Protein 4AK2 (pdb70)

CATH classification: 2.60.40.2720 (+1 more: 2.60.40.2730)

Foldseek 3Di:
DDLFDWEDWAQFEPLPDPDRVLDAAEYEADAPGDQQVQWTFIDGTPNPVDLQQKQKAKDWDPPPVFKDWGADRRGRTIGIPRDDEQAKTKMKMKIWHDDDPPIDIYIGMHMYHYWHQFPPRWTWAFVVQEAEAAQQAWDKGGQTDTGPPADLLQKDKKFWAFKWKDADPADPQQPTTTQDPPDDHNVLVLQVLLPVPSRRGRQLAECVNQVPNQLSRCWIADSRRRIITGHHPRQADPSGHGATKMWTKMFMDRGNDDRNPPDDRRIHTHHMYGYDNVDDDDPVVD

Secondary structure (P-SEA, 3-state):
cccccccccccccccccccccccccccccccccccccccccccccccccccccbbbbbbbcccccbbbbbbcccccbbbbccccccbbbbbbbbbbccccccbbbbbbbbbbbbcccccccccccccccbbbbcccccccccccccccccccccbbbbbbcbbbbbbccccccccccccccccccaaaaaaaaacccccccccccccccccccccccccbbbcccbbbbbbccccccccccccbbbbbbbbbbcccccccccccccccccbbbbbbcccccccccc

Nearest PDB structures (foldseek):
  4ak2-assembly1_A  TM=1.004E+00  e=3.479E-64  Bacteroides thetaiotaomicron VPI-5482
  4ak1-assembly1_A  TM=9.983E-01  e=3.181E-59  Bacteroides thetaiotaomicron VPI-5482
  5vi4-assembly1_B  TM=3.458E-01  e=2.321E-01  Mus musculus
  4kc3-assembly1_B  TM=3.616E-01  e=4.364E-01  Homo sapiens
  5vi4-assembly2_E  TM=3.089E-01  e=1.158E+00  Mus musculus

Structure (mmCIF, N/CA/C/O backbone):
data_4AK2
#
_entry.id   4AK2
#
_cell.length_a   52.600
_cell.length_b   68.150
_cell.length_c   85.140
_cell.angle_alpha   90.00
_cell.angle_beta   90.00
_cell.angle_gamma   90.00
#
_symmetry.space_group_name_H-M   'P 21 21 21'
#
loop_
_entity.id
_entity.type
_entity.p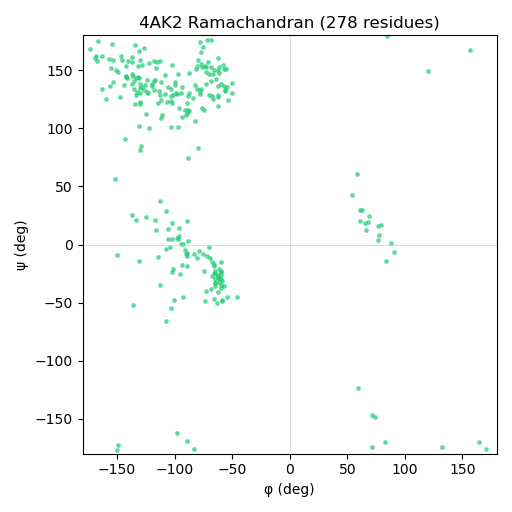dbx_description
1 polymer BT_4661
2 branched '2-O-sulfo-alpha-L-idopyranuronic acid-(1-4)-2-deoxy-6-O-sulfo-2-(sulfoamino)-alpha-D-glucopyranose-(1-4)-2-O-sulfo-alpha-L-idopyranuronic acid-(1-4)-2-deoxy-6-O-sulfo-2-(sulfoamino)-alpha-D-glucopyranose-(1-4)-2-O-sulfo-alpha-L-idopyranuronic acid-(1-4)-2-deoxy-6-O-sulfo-2-(sulfoamino)-alpha-D-glucopyranose'
3 non-polymer 'SODIUM ION'
4 water water
#
loop_
_atom_site.group_PDB
_atom_site.id
_atom_site.type_symbol
_atom_site.label_atom_id
_atom_site.label_alt_id
_atom_site.label_comp_id
_atom_site.label_asym_id
_atom_site.label_entity_id
_atom_site.label_seq_id
_atom_site.pdbx_PDB_ins_code
_atom_site.Cartn_x
_atom_site.Cartn_y
_atom_site.Cartn_z
_atom_site.occupancy
_atom_site.B_iso_or_equiv
_atom_site.auth_seq_id
_atom_site.auth_comp_id
_atom_site.auth_asym_id
_atom_site.auth_atom_id
_atom_site.pdbx_PDB_model_num
ATOM 1 N N . ALA A 1 2 ? -2.852 32.830 2.605 1.00 32.79 422 ALA A N 1
ATOM 2 C CA . ALA A 1 2 ? -2.279 33.638 1.465 1.00 34.18 422 ALA A CA 1
ATOM 3 C C . ALA A 1 2 ? -3.102 34.880 1.026 1.00 35.66 422 ALA A C 1
ATOM 4 O O . ALA A 1 2 ? -3.731 35.540 1.866 1.00 39.43 422 ALA A O 1
ATOM 6 N N . ASN A 1 3 ? -3.073 35.176 -0.282 1.00 33.17 423 ASN A N 1
ATOM 7 C CA . ASN A 1 3 ? -3.758 36.342 -0.896 1.00 31.28 423 ASN A CA 1
ATOM 8 C C . ASN A 1 3 ? -5.308 36.256 -0.873 1.00 30.08 423 ASN A C 1
ATOM 9 O O . ASN A 1 3 ? -5.856 35.246 -0.439 1.00 32.77 423 ASN A O 1
ATOM 14 N N . PRO A 1 4 ? -6.019 37.315 -1.333 1.00 33.76 424 PRO A N 1
ATOM 15 C CA . PRO A 1 4 ? -7.498 37.301 -1.285 1.00 36.97 424 PRO A CA 1
ATOM 16 C C . PRO A 1 4 ? -8.203 36.184 -2.048 1.00 28.25 424 PRO A C 1
ATOM 17 O O . PRO A 1 4 ? -9.330 35.816 -1.680 1.00 32.70 424 PRO A O 1
ATOM 21 N N . ASN A 1 5 ? -7.562 35.653 -3.090 1.00 29.91 425 ASN A N 1
ATOM 22 C CA . ASN A 1 5 ? -8.116 34.540 -3.875 1.00 26.69 425 ASN A CA 1
ATOM 23 C C . ASN A 1 5 ? -7.707 33.182 -3.332 1.00 19.08 425 ASN A C 1
ATOM 24 O O . ASN A 1 5 ? -8.194 32.154 -3.784 1.00 21.66 425 ASN A O 1
ATOM 29 N N . TYR A 1 6 ? -6.804 33.180 -2.368 1.00 20.59 426 TYR A N 1
ATOM 30 C CA . TYR A 1 6 ? -6.300 31.925 -1.872 1.00 19.72 426 TYR A CA 1
ATOM 31 C C . TYR A 1 6 ? -7.393 31.053 -1.237 1.00 20.14 426 TYR A C 1
ATOM 32 O O . TYR A 1 6 ? -8.191 31.518 -0.426 1.00 21.51 426 TYR A O 1
ATOM 41 N N . PHE A 1 7 ? -7.463 29.804 -1.674 1.00 18.53 427 PHE A N 1
ATOM 42 C CA . PHE A 1 7 ? -8.301 28.816 -1.003 1.00 16.11 427 PHE A CA 1
ATOM 43 C C . PHE A 1 7 ? -7.696 27.450 -1.287 1.00 15.73 427 PHE A C 1
ATOM 44 O O . PHE A 1 7 ? -6.743 27.348 -2.103 1.00 18.51 427 PHE A O 1
ATOM 52 N N . THR A 1 8 ? -8.227 26.417 -0.642 1.00 15.77 428 THR A N 1
ATOM 53 C CA . THR A 1 8 ? -7.642 25.078 -0.803 1.00 15.49 428 THR A CA 1
ATOM 54 C C . THR A 1 8 ? -8.606 23.949 -1.129 1.00 14.49 428 THR A C 1
ATOM 55 O O . THR A 1 8 ? -8.144 22.878 -1.533 1.00 15.30 428 THR A O 1
ATOM 59 N N . TYR A 1 9 ? -9.917 24.149 -0.969 1.00 13.37 429 TYR A N 1
ATOM 60 C CA . TYR A 1 9 ? -10.856 23.036 -1.217 1.00 12.13 429 TYR A CA 1
ATOM 61 C C . TYR A 1 9 ? -12.262 23.541 -1.532 1.00 12.53 429 TYR A C 1
ATOM 62 O O . TYR A 1 9 ? -12.640 24.661 -1.126 1.00 13.35 429 TYR A O 1
ATOM 71 N N . PHE A 1 10 ? -13.052 22.666 -2.169 1.00 12.97 430 PHE A N 1
ATOM 72 C CA . PHE A 1 10 ? -14.504 22.737 -2.140 1.00 12.02 430 PHE A CA 1
ATOM 73 C C . PHE A 1 10 ? -14.985 21.329 -1.868 1.00 11.42 430 PHE A C 1
ATOM 74 O O . PHE A 1 10 ? -14.159 20.372 -1.871 1.00 11.85 430 PHE A O 1
ATOM 82 N N . ARG A 1 11 ? -16.285 21.166 -1.624 1.00 10.83 431 ARG A N 1
ATOM 83 C CA . ARG A 1 11 ? -16.845 19.821 -1.489 1.00 11.12 431 ARG A CA 1
ATOM 84 C C . ARG A 1 11 ? -18.213 19.813 -2.141 1.00 10.69 431 ARG A C 1
ATOM 85 O O . ARG A 1 11 ? -18.980 20.781 -1.969 1.00 12.84 431 ARG A O 1
ATOM 93 N N . TYR A 1 12 ? -18.536 18.683 -2.756 1.00 11.58 432 TYR A N 1
ATOM 94 C CA . TYR A 1 12 ? -19.864 18.348 -3.185 1.00 11.83 432 TYR A CA 1
ATOM 95 C C . TYR A 1 12 ? -20.549 17.356 -2.212 1.00 10.87 432 TYR A C 1
ATOM 96 O O . TYR A 1 12 ? -21.776 17.260 -2.204 1.00 13.47 432 TYR A O 1
ATOM 105 N N . GLY A 1 13 ? -19.765 16.611 -1.402 1.00 10.84 433 GLY A N 1
ATOM 106 C CA . GLY A 1 13 ? -20.383 15.583 -0.558 1.00 11.84 433 GLY A CA 1
ATOM 107 C C . GLY A 1 13 ? -20.832 14.356 -1.323 1.00 11.17 433 GLY A C 1
ATOM 108 O O . GLY A 1 13 ? -20.195 13.939 -2.282 1.00 11.79 433 GLY A O 1
ATOM 109 N N . ASN A 1 14 ? -21.886 13.714 -0.866 1.00 11.36 434 ASN A N 1
ATOM 110 C CA . ASN A 1 14 ? -22.323 12.453 -1.444 1.00 12.36 434 ASN A CA 1
ATOM 111 C C . ASN A 1 14 ? -23.804 12.327 -1.201 1.00 13.33 434 ASN A C 1
ATOM 112 O O . ASN A 1 14 ? -24.346 12.996 -0.303 1.00 14.86 434 ASN A O 1
ATOM 117 N N . ASN A 1 15 ? -24.472 11.499 -1.996 1.00 14.02 435 ASN A N 1
ATOM 118 C CA . ASN A 1 15 ? -25.887 11.226 -1.795 1.00 14.25 435 ASN A CA 1
ATOM 119 C C . ASN A 1 15 ? -26.096 9.806 -1.236 1.00 13.64 435 ASN A C 1
ATOM 120 O O . ASN A 1 15 ? -27.145 9.210 -1.485 1.00 16.67 435 ASN A O 1
ATOM 125 N N . LEU A 1 16 ? -25.107 9.292 -0.483 1.00 15.02 436 LEU A N 1
ATOM 126 C CA . LEU A 1 16 ? -25.085 7.938 0.063 1.00 17.11 436 LEU A CA 1
ATOM 127 C C . LEU A 1 16 ? -25.394 7.923 1.558 1.00 18.69 436 LEU A C 1
ATOM 128 O O . LEU A 1 16 ? -25.451 6.851 2.127 1.00 20.56 436 LEU A O 1
ATOM 133 N N . GLY A 1 17 ? -25.598 9.097 2.173 1.00 17.20 437 GLY A N 1
ATOM 134 C CA . GLY A 1 17 ? -25.856 9.188 3.624 1.00 19.93 437 GLY A CA 1
ATOM 135 C C . GLY A 1 17 ? -24.610 9.025 4.482 1.00 16.82 437 GLY A C 1
ATOM 136 O O . GLY A 1 17 ? -24.705 8.792 5.695 1.00 20.64 437 GLY A O 1
ATOM 137 N N . LEU A 1 18 ? -23.438 9.156 3.846 1.00 15.61 438 LEU A N 1
ATOM 138 C CA . LEU A 1 18 ? -22.165 9.014 4.526 1.00 15.43 438 LEU A CA 1
ATOM 139 C C . LEU A 1 18 ? -21.695 10.330 5.142 1.00 15.63 438 LEU A C 1
ATOM 140 O O . LEU A 1 18 ? -21.685 11.374 4.432 1.00 15.34 438 LEU A O 1
ATOM 145 N N . THR A 1 19 ? -21.304 10.303 6.432 1.00 15.41 439 THR A N 1
ATOM 146 C CA . THR A 1 19 ? -20.912 11.525 7.107 1.00 16.33 439 THR A CA 1
ATOM 147 C C . THR A 1 19 ? -19.720 11.258 8.009 1.00 15.81 439 THR A C 1
ATOM 148 O O . THR A 1 19 ? -19.501 10.101 8.408 1.00 17.43 439 THR A O 1
ATOM 152 N N . PRO A 1 20 ? -18.937 12.313 8.348 1.00 15.37 440 PRO A N 1
ATOM 153 C CA . PRO A 1 20 ? -19.021 13.651 7.753 1.00 15.26 440 PRO A CA 1
ATOM 154 C C . PRO A 1 20 ? -18.481 13.569 6.322 1.00 14.20 440 PRO A C 1
ATOM 155 O O . PRO A 1 20 ? -17.681 12.671 5.995 1.00 13.77 440 PRO A O 1
ATOM 159 N N . ILE A 1 21 ? -18.904 14.514 5.485 1.00 13.91 441 ILE A N 1
ATOM 160 C CA . ILE A 1 21 ? -18.583 14.361 4.052 1.00 12.73 441 ILE A CA 1
ATOM 161 C C . ILE A 1 21 ? -17.109 14.420 3.724 1.00 12.26 441 ILE A C 1
ATOM 162 O O . ILE A 1 21 ? -16.660 13.817 2.754 1.00 13.72 441 ILE A O 1
ATOM 167 N N . GLU A 1 22 ? -16.316 15.089 4.563 1.00 13.50 442 GLU A N 1
ATOM 168 C CA . GLU A 1 22 ? -14.883 15.200 4.336 1.00 14.16 442 GLU A CA 1
ATOM 169 C C . GLU A 1 22 ? -14.138 13.879 4.592 1.00 13.76 442 GLU A C 1
ATOM 170 O O . GLU A 1 22 ? -12.972 13.755 4.219 1.00 18.34 442 GLU A O 1
ATOM 176 N N . ASN A 1 23 ? -14.814 12.886 5.170 1.00 13.32 443 ASN A N 1
ATOM 177 C CA . ASN A 1 23 ? -14.194 11.584 5.363 1.00 14.35 443 ASN A CA 1
ATOM 178 C C . ASN A 1 23 ? -14.372 10.648 4.161 1.00 14.37 443 ASN A C 1
ATOM 179 O O . ASN A 1 23 ? -13.936 9.488 4.210 1.00 14.46 443 ASN A O 1
ATOM 184 N N . TYR A 1 24 ? -15.008 11.159 3.092 1.00 12.12 444 TYR A N 1
ATOM 185 C CA . TYR A 1 24 ? -15.323 10.357 1.886 1.00 12.30 444 TYR A CA 1
ATOM 186 C C . TYR A 1 24 ? -15.026 11.179 0.650 1.00 11.73 444 TYR A C 1
ATOM 187 O O . TYR A 1 24 ? -15.047 12.403 0.703 1.00 12.26 444 TYR A O 1
ATOM 196 N N . ALA A 1 25 ? -14.795 10.488 -0.479 1.00 11.03 445 ALA A N 1
ATOM 197 C CA . ALA A 1 25 ? -14.757 11.200 -1.756 1.00 11.07 445 ALA A CA 1
ATOM 198 C C . ALA A 1 25 ? -16.112 11.830 -2.034 1.00 10.50 445 ALA A C 1
ATOM 199 O O . ALA A 1 25 ? -17.159 11.423 -1.477 1.00 10.83 445 ALA A O 1
ATOM 201 N N . ASP A 1 26 ? -16.089 12.826 -2.942 1.00 11.46 446 ASP A N 1
ATOM 202 C CA . ASP A 1 26 ? -17.333 13.358 -3.496 1.00 11.43 446 ASP A CA 1
ATOM 203 C C . ASP A 1 26 ? -17.882 12.348 -4.495 1.00 10.18 446 ASP A C 1
ATOM 204 O O . ASP A 1 26 ? -17.194 12.020 -5.495 1.00 12.20 446 ASP A O 1
ATOM 209 N N . GLN A 1 27 ? -19.043 11.784 -4.213 1.00 10.53 447 GLN A N 1
ATOM 210 C CA . GLN A 1 27 ? -19.515 10.613 -4.967 1.00 10.81 447 GLN A CA 1
ATOM 211 C C . GLN A 1 27 ? -21.014 10.487 -4.918 1.00 10.61 447 GLN A C 1
ATOM 212 O O . GLN A 1 27 ? -21.635 10.723 -3.891 1.00 12.06 447 GLN A O 1
ATOM 218 N N . PHE A 1 28 ? -21.610 10.182 -6.083 1.00 12.06 448 PHE A N 1
ATOM 219 C CA . PHE A 1 28 ? -23.049 10.168 -6.264 1.00 12.20 448 PHE A CA 1
ATOM 220 C C . PHE A 1 28 ? -23.506 8.938 -6.986 1.00 12.66 448 PHE A C 1
ATOM 221 O O . PHE A 1 28 ? -22.965 8.605 -8.030 1.00 13.08 448 PHE A O 1
ATOM 229 N N . ARG A 1 29 ? -24.482 8.261 -6.408 1.00 13.22 449 ARG A N 1
ATOM 230 C CA . ARG A 1 29 ? -25.072 7.091 -7.016 1.00 12.94 449 ARG A CA 1
ATOM 231 C C . ARG A 1 29 ? -26.374 7.470 -7.686 1.00 13.50 449 ARG A C 1
ATOM 232 O O . ARG A 1 29 ? -27.205 8.197 -7.132 1.00 14.24 449 ARG A O 1
ATOM 240 N N . ILE A 1 30 ? -26.564 6.936 -8.884 1.00 14.77 450 ILE A N 1
ATOM 241 C CA . ILE A 1 30 ? -27.870 6.929 -9.545 1.00 14.58 450 ILE A CA 1
ATOM 242 C C . ILE A 1 30 ? -28.464 5.559 -9.234 1.00 14.39 450 ILE A C 1
ATOM 243 O O . ILE A 1 30 ? -27.884 4.525 -9.600 1.00 16.31 450 ILE A O 1
ATOM 248 N N . GLU A 1 31 ? -29.592 5.549 -8.520 1.00 16.96 451 GLU A N 1
ATOM 249 C CA . GLU A 1 31 ? -30.190 4.309 -8.034 1.00 17.13 451 GLU A CA 1
ATOM 250 C C . GLU A 1 31 ? -30.581 3.385 -9.193 1.00 16.32 451 GLU A C 1
ATOM 251 O O . GLU A 1 31 ? -30.882 3.840 -10.299 1.00 19.87 451 GLU A O 1
ATOM 257 N N . ALA A 1 32 ? -30.600 2.086 -8.915 1.00 19.31 452 ALA A N 1
ATOM 258 C CA . ALA A 1 32 ? -31.023 1.090 -9.872 1.00 18.89 452 ALA A CA 1
ATOM 259 C C . ALA A 1 32 ? -32.373 1.485 -10.474 1.00 18.73 452 ALA A C 1
ATOM 260 O O . ALA A 1 32 ? -33.317 1.827 -9.741 1.00 21.40 452 ALA A O 1
ATOM 262 N N . GLY A 1 33 ? -32.466 1.452 -11.803 1.00 21.01 453 GLY A N 1
ATOM 263 C CA . GLY A 1 33 ? -33.704 1.835 -12.468 1.00 22.23 453 GLY A CA 1
ATOM 264 C C . GLY A 1 33 ? -33.981 3.323 -12.556 1.00 22.71 453 GLY A C 1
ATOM 265 O O . GLY A 1 33 ? -35.013 3.722 -13.119 1.00 24.77 453 GLY A O 1
ATOM 266 N N . GLY A 1 34 ? -33.042 4.143 -12.096 1.00 21.53 454 GLY A N 1
ATOM 267 C CA . GLY A 1 34 ? -33.151 5.596 -12.225 1.00 20.92 454 GLY A CA 1
ATOM 268 C C . GLY A 1 34 ? -32.585 6.208 -13.476 1.00 21.52 454 GLY A C 1
ATOM 269 O O . GLY A 1 34 ? -32.263 5.521 -14.439 1.00 21.77 454 GLY A O 1
ATOM 270 N N . LYS A 1 35 ? -32.506 7.526 -13.454 1.00 21.33 455 LYS A N 1
ATOM 271 C CA . LYS A 1 35 ? -32.110 8.317 -14.604 1.00 21.09 455 LYS A CA 1
ATOM 272 C C . LYS A 1 35 ? -30.946 9.222 -14.219 1.00 16.88 455 LYS A C 1
ATOM 273 O O . LYS A 1 35 ? -30.939 9.851 -13.145 1.00 18.62 455 LYS A O 1
ATOM 276 N N . LEU A 1 36 ? -29.962 9.308 -15.121 1.00 18.68 456 LEU A N 1
ATOM 277 C CA . LEU A 1 36 ? -28.807 10.201 -14.898 1.00 17.16 456 LEU A CA 1
ATOM 278 C C . LEU A 1 36 ? -29.189 11.668 -14.675 1.00 19.02 456 LEU A C 1
ATOM 279 O O . LEU A 1 36 ? -28.521 12.375 -13.904 1.00 19.73 456 LEU A O 1
ATOM 284 N N . ASN A 1 37 ? -30.237 12.134 -15.362 1.00 18.74 457 ASN A N 1
ATOM 285 C CA . ASN A 1 37 ? -30.671 13.518 -15.213 1.00 20.61 457 ASN A CA 1
ATOM 286 C C . ASN A 1 37 ? -31.306 13.848 -13.854 1.00 22.08 457 ASN A C 1
ATOM 287 O O . ASN A 1 37 ? -31.639 15.009 -13.599 1.00 22.28 457 ASN A O 1
ATOM 292 N N . SER A 1 38 ? -31.445 12.844 -12.971 1.00 17.88 458 SER A N 1
ATOM 293 C CA . SER A 1 38 ? -31.965 13.124 -11.626 1.00 18.81 458 SER A CA 1
ATOM 294 C C . SER A 1 38 ? -30.883 13.477 -10.625 1.00 16.78 458 SER A C 1
ATOM 295 O O . SER A 1 38 ? -31.197 13.882 -9.516 1.00 23.07 458 SER A O 1
ATOM 298 N N . VAL A 1 39 ? -29.617 13.308 -10.990 1.00 16.63 459 VAL A N 1
ATOM 299 C CA . VAL A 1 39 ? -28.531 13.520 -10.021 1.00 16.61 459 VAL A CA 1
ATOM 300 C C . VAL A 1 39 ? -27.618 14.581 -10.613 1.00 16.23 459 VAL A C 1
ATOM 301 O O . VAL A 1 39 ? -26.790 14.281 -11.479 1.00 16.10 459 VAL A O 1
ATOM 305 N N . LYS A 1 40 ? -27.779 15.815 -10.146 1.00 15.17 460 LYS A N 1
ATOM 306 C CA . LYS A 1 40 ? -27.055 16.969 -10.681 1.00 15.07 460 LYS A CA 1
ATOM 307 C C . LYS A 1 40 ? -26.453 17.693 -9.483 1.00 14.07 460 LYS A C 1
ATOM 308 O O . LYS A 1 40 ? -27.006 18.682 -8.983 1.00 17.69 460 LYS A O 1
ATOM 314 N N . PRO A 1 41 ? -25.314 17.209 -8.987 1.00 13.52 461 PRO A N 1
ATOM 315 C CA . PRO A 1 41 ? -24.838 17.723 -7.689 1.00 14.76 461 PRO A CA 1
ATOM 316 C C . PRO A 1 41 ? -24.350 19.153 -7.777 1.00 13.44 461 PRO A C 1
ATOM 317 O O . PRO A 1 41 ? -23.750 19.587 -8.775 1.00 14.35 461 PRO A O 1
ATOM 321 N N . VAL A 1 42 ? -24.577 19.861 -6.671 1.00 14.55 462 VAL A N 1
ATOM 322 C CA A VAL A 1 42 ? -24.048 21.205 -6.514 0.50 13.87 462 VAL A CA 1
ATOM 323 C CA B VAL A 1 42 ? -24.119 21.218 -6.493 0.50 14.63 462 VAL A CA 1
ATOM 324 C C . VAL A 1 42 ? -23.123 21.243 -5.300 1.00 14.11 462 VAL A C 1
ATOM 325 O O . VAL A 1 42 ? -23.261 20.457 -4.321 1.00 15.67 462 VAL A O 1
ATOM 332 N N . PRO A 1 43 ? -22.123 22.140 -5.339 1.00 12.98 463 PRO A N 1
ATOM 333 C CA . PRO A 1 43 ? -21.201 22.167 -4.208 1.00 13.15 463 PRO A CA 1
ATOM 334 C C . PRO A 1 43 ? -21.853 22.677 -2.924 1.00 11.64 463 PRO A C 1
ATOM 335 O O . PRO A 1 43 ? -22.788 23.497 -2.933 1.00 14.41 463 PRO A O 1
ATOM 339 N N . THR A 1 44 ? -21.305 22.219 -1.819 1.00 11.47 464 THR A N 1
ATOM 340 C CA A THR A 1 44 ? -21.897 22.546 -0.500 0.50 11.47 464 THR A CA 1
ATOM 341 C CA B THR A 1 44 ? -21.876 22.456 -0.498 0.50 13.36 464 THR A CA 1
ATOM 342 C C . THR A 1 44 ? -20.922 23.133 0.497 1.00 11.12 464 THR A C 1
ATOM 343 O O . THR A 1 44 ? -21.345 23.551 1.566 1.00 13.15 464 THR A O 1
ATOM 350 N N . ALA A 1 45 ? -19.633 23.211 0.157 1.00 11.29 465 ALA A N 1
ATOM 351 C CA . ALA A 1 45 ? -18.623 23.704 1.114 1.00 11.37 465 ALA A CA 1
ATOM 352 C C . ALA A 1 45 ? -17.428 24.263 0.378 1.00 11.54 465 ALA A C 1
ATOM 353 O O . ALA A 1 45 ? -17.064 23.750 -0.690 1.00 13.13 465 ALA A O 1
ATOM 355 N N . THR A 1 46 ? -16.748 25.213 1.011 1.00 13.19 466 THR A N 1
ATOM 356 C CA . THR A 1 46 ? -15.461 25.706 0.524 1.00 13.49 466 THR A CA 1
ATOM 357 C C . THR A 1 46 ? -14.794 26.534 1.579 1.00 13.07 466 THR A C 1
ATOM 358 O O . THR A 1 46 ? -15.496 27.069 2.436 1.00 14.74 466 THR A O 1
ATOM 362 N N . ASP A 1 47 ? -13.468 26.690 1.502 1.00 14.12 467 ASP A N 1
ATOM 363 C CA . ASP A 1 47 ? -12.776 27.668 2.336 1.00 14.40 467 ASP A CA 1
ATOM 364 C C . ASP A 1 47 ? -12.505 28.983 1.577 1.00 16.62 467 ASP A C 1
ATOM 365 O O . ASP A 1 47 ? -11.842 29.865 2.097 1.00 20.04 467 ASP A O 1
ATOM 370 N N . ALA A 1 48 ? -13.011 29.109 0.346 1.00 14.53 468 ALA A N 1
ATOM 371 C CA . ALA A 1 48 ? -12.878 30.382 -0.379 1.00 16.22 468 ALA A CA 1
ATOM 372 C C . ALA A 1 48 ? -13.624 31.460 0.410 1.00 17.01 468 ALA A C 1
ATOM 373 O O . ALA A 1 48 ? -14.816 31.285 0.746 1.00 15.93 468 ALA A O 1
ATOM 375 N N . LYS A 1 49 ? -12.947 32.564 0.708 1.00 19.59 469 LYS A N 1
ATOM 376 C CA . LYS A 1 49 ? -13.579 33.602 1.541 1.00 19.24 469 LYS A CA 1
ATOM 377 C C . LYS A 1 49 ? -14.771 34.228 0.826 1.00 18.63 469 LYS A C 1
ATOM 378 O O . LYS A 1 49 ? -15.727 34.626 1.461 1.00 18.77 469 LYS A O 1
ATOM 382 N N . ASP A 1 50 ? -14.704 34.341 -0.496 1.00 18.20 470 ASP A N 1
ATOM 383 C CA . ASP A 1 50 ? -15.813 34.943 -1.237 1.00 18.02 470 ASP A CA 1
ATOM 384 C C . ASP A 1 50 ? -16.932 33.930 -1.524 1.00 14.89 470 ASP A C 1
ATOM 385 O O . ASP A 1 50 ? -17.985 34.283 -2.025 1.00 17.90 470 ASP A O 1
ATOM 390 N N . GLY A 1 51 ? -16.675 32.654 -1.226 1.00 15.10 471 GLY A N 1
ATOM 391 C CA . GLY A 1 51 ? -17.710 31.631 -1.268 1.00 14.40 471 GLY A CA 1
ATOM 392 C C . GLY A 1 51 ? -18.021 30.988 -2.596 1.00 14.65 471 GLY A C 1
ATOM 393 O O . GLY A 1 51 ? -17.422 31.312 -3.641 1.00 17.36 471 GLY A O 1
ATOM 394 N N . LEU A 1 52 ? -18.963 30.047 -2.575 1.00 13.74 472 LEU A N 1
ATOM 395 C CA . LEU A 1 52 ? -19.235 29.215 -3.760 1.00 14.50 472 LEU A CA 1
ATOM 396 C C . LEU A 1 52 ? -19.721 29.971 -4.977 1.00 16.42 472 LEU A C 1
ATOM 397 O O . LEU A 1 52 ? -19.498 29.503 -6.097 1.00 20.81 472 LEU A O 1
ATOM 402 N N . SER A 1 53 ? -20.394 31.116 -4.784 1.00 17.20 473 SER A N 1
ATOM 403 C CA A SER A 1 53 ? -20.938 31.861 -5.930 0.50 18.02 473 SER A CA 1
ATOM 404 C CA B SER A 1 53 ? -20.949 31.886 -5.907 0.50 19.03 473 SER A CA 1
ATOM 405 C C . SER A 1 53 ? -19.956 32.911 -6.453 1.00 21.66 473 SER A C 1
ATOM 406 O O . SER A 1 53 ? -20.325 33.720 -7.285 1.00 27.32 473 SER A O 1
ATOM 411 N N . SER A 1 54 ? -18.704 32.870 -5.969 1.00 20.55 474 SER A N 1
ATOM 412 C CA . SER A 1 54 ? -17.625 33.738 -6.471 1.00 22.81 474 SER A CA 1
ATOM 413 C C . SER A 1 54 ? -16.625 32.973 -7.307 1.00 22.35 474 SER A C 1
ATOM 414 O O . SER A 1 54 ? -15.685 33.572 -7.825 1.00 31.66 474 SER A O 1
ATOM 417 N N . LEU A 1 55 ? -16.797 31.665 -7.409 1.00 18.79 475 LEU A N 1
ATOM 418 C CA . LEU A 1 55 ? -15.829 30.830 -8.108 1.00 18.22 475 LEU A CA 1
ATOM 419 C C . LEU A 1 55 ? -16.245 30.536 -9.539 1.00 18.92 475 LEU A C 1
ATOM 420 O O . LEU A 1 55 ? -17.433 30.419 -9.802 1.00 20.25 475 LEU A O 1
ATOM 425 N N . LYS A 1 56 ? -15.268 30.419 -10.449 1.00 18.21 476 LYS A N 1
ATOM 426 C CA . LYS A 1 56 ? -15.526 29.959 -11.831 1.00 19.93 476 LYS A CA 1
ATOM 427 C C . LYS A 1 56 ? -15.405 28.436 -11.806 1.00 15.59 476 LYS A C 1
ATOM 428 O O . LYS A 1 56 ? -14.340 27.888 -11.429 1.00 19.33 476 LYS A O 1
ATOM 431 N N . TRP A 1 57 ? -16.485 27.760 -12.195 1.00 15.74 477 TRP A N 1
ATOM 432 C CA . TRP A 1 57 ? -16.535 26.274 -12.164 1.00 15.91 477 TRP A CA 1
ATOM 433 C C . TRP A 1 57 ? -16.319 25.732 -13.544 1.00 16.75 477 TRP A C 1
ATOM 434 O O . TRP A 1 57 ? -17.005 26.125 -14.466 1.00 17.35 477 TRP A O 1
ATOM 445 N N . GLU A 1 58 ? -15.381 24.798 -13.645 1.00 16.13 478 GLU A N 1
ATOM 446 C CA . GLU A 1 58 ? -15.093 24.062 -14.862 1.00 15.99 478 GLU A CA 1
ATOM 447 C C . GLU A 1 58 ? -15.082 22.555 -14.613 1.00 14.75 478 GLU A C 1
ATOM 448 O O . GLU A 1 58 ? -14.837 22.104 -13.480 1.00 15.21 478 GLU A O 1
ATOM 454 N N . VAL A 1 59 ? -15.357 21.777 -15.669 1.00 15.29 479 VAL A N 1
ATOM 455 C CA . VAL A 1 59 ? -15.368 20.324 -15.540 1.00 15.29 479 VAL A CA 1
ATOM 456 C C . VAL A 1 59 ? -14.670 19.676 -16.728 1.00 14.15 479 VAL A C 1
ATOM 457 O O . VAL A 1 59 ? -14.718 20.224 -17.836 1.00 18.05 479 VAL A O 1
ATOM 461 N N . GLU A 1 60 ? -14.004 18.549 -16.466 1.00 15.10 480 GLU A N 1
ATOM 462 C CA . GLU A 1 60 ? -13.437 17.697 -17.507 1.00 16.00 480 GLU A CA 1
ATOM 463 C C . GLU A 1 60 ? -13.873 16.269 -17.270 1.00 15.05 480 GLU A C 1
ATOM 464 O O . GLU A 1 60 ? -13.625 15.740 -16.148 1.00 15.07 480 GLU A O 1
ATOM 470 N N . LEU A 1 61 ? -14.555 15.637 -18.214 1.00 15.42 481 LEU A N 1
ATOM 471 C CA . LEU A 1 61 ? -14.871 14.223 -18.098 1.00 14.73 481 LEU A CA 1
ATOM 472 C C . LEU A 1 61 ? -13.611 13.361 -18.173 1.00 14.75 481 LEU A C 1
ATOM 473 O O . LEU A 1 61 ? -12.796 13.502 -19.101 1.00 18.06 481 LEU A O 1
ATOM 478 N N . LYS A 1 62 ? -13.385 12.501 -17.175 1.00 14.18 482 LYS A N 1
ATOM 479 C CA . LYS A 1 62 ? -12.271 11.550 -17.238 1.00 13.95 482 LYS A CA 1
ATOM 480 C C . LYS A 1 62 ? -12.694 10.153 -17.631 1.00 15.40 482 LYS A C 1
ATOM 481 O O . LYS A 1 62 ? -12.095 9.547 -18.519 1.00 16.27 482 LYS A O 1
ATOM 487 N N . HIS A 1 63 ? -13.734 9.630 -17.000 1.00 14.32 483 HIS A N 1
ATOM 488 C CA . HIS A 1 63 ? -14.187 8.268 -17.261 1.00 14.87 483 HIS A CA 1
ATOM 489 C C . HIS A 1 63 ? -15.692 8.211 -17.395 1.00 15.05 483 HIS A C 1
ATOM 490 O O . HIS A 1 63 ? -16.399 8.829 -16.607 1.00 14.28 483 HIS A O 1
ATOM 497 N N . ASN A 1 64 ? -16.261 7.523 -18.408 1.00 16.89 484 ASN A N 1
ATOM 498 C CA . ASN A 1 64 ? -15.589 6.695 -19.419 1.00 18.04 484 ASN A CA 1
ATOM 499 C C . ASN A 1 64 ? -15.524 7.506 -20.723 1.00 17.31 484 ASN A C 1
ATOM 500 O O . ASN A 1 64 ? -16.564 7.953 -21.250 1.00 17.44 484 ASN A O 1
ATOM 505 N N . PRO A 1 65 ? -14.309 7.728 -21.240 1.00 21.12 485 PRO A N 1
ATOM 506 C CA . PRO A 1 65 ? -14.205 8.599 -22.394 1.00 22.93 485 PRO A CA 1
ATOM 507 C C . PRO A 1 65 ? -14.977 8.063 -23.629 1.00 22.01 485 PRO A C 1
ATOM 508 O O . PRO A 1 65 ? -15.338 8.854 -24.504 1.00 25.92 485 PRO A O 1
ATOM 512 N N . ASN A 1 66 ? -15.255 6.752 -23.670 1.00 21.03 486 ASN A N 1
ATOM 513 C CA . ASN A 1 66 ? -15.883 6.121 -24.867 1.00 19.96 486 ASN A CA 1
ATOM 514 C C . ASN A 1 66 ? -17.367 6.468 -24.977 1.00 22.96 486 ASN A C 1
ATOM 515 O O . ASN A 1 66 ? -17.946 6.435 -26.044 1.00 25.64 486 ASN A O 1
ATOM 520 N N . ASN A 1 67 ? -17.993 6.841 -23.866 1.00 20.23 487 ASN A N 1
ATOM 521 C CA . ASN A 1 67 ? -19.450 6.997 -23.833 1.00 20.53 487 ASN A CA 1
ATOM 522 C C . ASN A 1 67 ? -20.043 8.028 -22.872 1.00 18.17 487 ASN A C 1
ATOM 523 O O . ASN A 1 67 ? -21.238 8.248 -22.913 1.00 22.56 487 ASN A O 1
ATOM 528 N N . THR A 1 68 ? -19.239 8.612 -21.977 1.00 17.12 488 THR A N 1
ATOM 529 C CA . THR A 1 68 ? -19.790 9.526 -20.995 1.00 17.23 488 THR A CA 1
ATOM 530 C C . THR A 1 68 ? -19.385 10.948 -21.307 1.00 17.58 488 THR A C 1
ATOM 531 O O . THR A 1 68 ? -18.283 11.177 -21.822 1.00 18.65 488 THR A O 1
ATOM 535 N N . LYS A 1 69 ? -20.276 11.898 -21.009 1.00 16.80 489 LYS A N 1
ATOM 536 C CA . LYS A 1 69 ? -19.968 13.307 -21.121 1.00 18.46 489 LYS A CA 1
ATOM 537 C C . LYS A 1 69 ? -20.367 14.022 -19.817 1.00 16.98 489 LYS A C 1
ATOM 538 O O . LYS A 1 69 ? -21.207 13.513 -19.066 1.00 17.00 489 LYS A O 1
ATOM 541 N N . ALA A 1 70 ? -19.786 15.190 -19.575 1.00 16.66 490 ALA A N 1
ATOM 542 C CA . ALA A 1 70 ? -20.141 16.010 -18.409 1.00 15.69 490 ALA A CA 1
ATOM 543 C C . ALA A 1 70 ? -20.116 17.474 -18.804 1.00 16.07 490 ALA A C 1
ATOM 544 O O . ALA A 1 70 ? -19.237 17.913 -19.566 1.00 20.76 490 ALA A O 1
ATOM 546 N N . THR A 1 71 ? -21.049 18.233 -18.228 1.00 16.81 491 THR A N 1
ATOM 547 C CA . THR A 1 71 ? -21.029 19.694 -18.279 1.00 16.90 491 THR A CA 1
ATOM 548 C C . THR A 1 71 ? -21.237 20.269 -16.882 1.00 17.33 491 THR A C 1
ATOM 549 O O . THR A 1 71 ? -21.620 19.564 -15.921 1.00 16.45 491 THR A O 1
ATOM 553 N N . ILE A 1 72 ? -20.961 21.554 -16.744 1.00 16.32 492 ILE A N 1
ATOM 554 C CA . ILE A 1 72 ? -21.045 22.206 -15.435 1.00 15.98 492 ILE A CA 1
ATOM 555 C C . ILE A 1 72 ? -21.627 23.594 -15.649 1.00 16.48 492 ILE A C 1
ATOM 556 O O . ILE A 1 72 ? -21.390 24.227 -16.698 1.00 18.86 492 ILE A O 1
ATOM 561 N N . ASN A 1 73 ? -22.446 24.046 -14.705 1.00 17.05 493 ASN A N 1
ATOM 562 C CA . ASN A 1 73 ? -22.862 25.429 -14.663 1.00 16.49 493 ASN A CA 1
ATOM 563 C C . ASN A 1 73 ? -21.699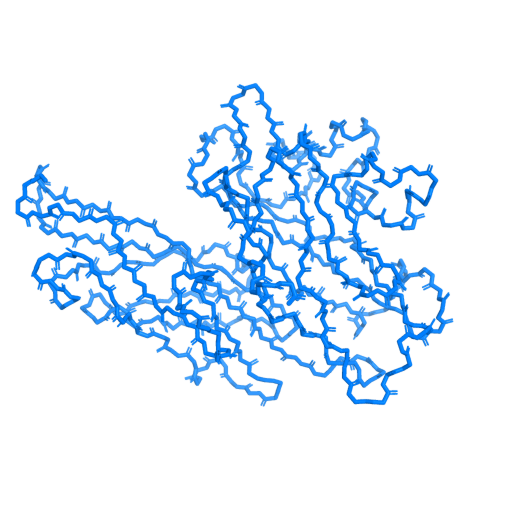 26.254 -14.107 1.00 15.39 493 ASN A C 1
ATOM 564 O O . ASN A 1 73 ? -21.280 26.024 -12.969 1.00 16.14 493 ASN A O 1
ATOM 569 N N . GLU A 1 74 ? -21.141 27.191 -14.889 1.00 17.30 494 GLU A N 1
ATOM 570 C CA . GLU A 1 74 ? -19.926 27.928 -14.506 1.00 18.32 494 GLU A CA 1
ATOM 571 C C . GLU A 1 74 ? -20.097 28.779 -13.226 1.00 19.04 494 GLU A C 1
ATOM 572 O O . GLU A 1 74 ? -19.110 29.064 -12.530 1.00 19.01 494 GLU A O 1
ATOM 578 N N . SER A 1 75 ? -21.338 29.189 -12.930 1.00 17.14 495 SER A N 1
ATOM 579 C CA . SER A 1 75 ? -21.646 30.036 -11.759 1.00 19.54 495 SER A CA 1
ATOM 580 C C . SER A 1 75 ? -22.017 29.194 -10.547 1.00 20.41 495 SER A C 1
ATOM 581 O O . SER A 1 75 ? -21.561 29.437 -9.423 1.00 23.66 495 SER A O 1
ATOM 584 N N . THR A 1 76 ? -22.862 28.184 -10.735 1.00 20.23 496 THR A N 1
ATOM 585 C CA . THR A 1 76 ? -23.353 27.449 -9.565 1.00 18.86 496 THR A CA 1
ATOM 586 C C . THR A 1 76 ? -22.541 26.189 -9.215 1.00 16.71 496 THR A C 1
ATOM 587 O O . THR A 1 76 ? -22.625 25.644 -8.106 1.00 17.53 496 THR A O 1
ATOM 591 N N . GLY A 1 77 ? -21.754 25.716 -10.158 1.00 15.38 497 GLY A N 1
ATOM 592 C CA . GLY A 1 77 ? -21.013 24.475 -9.991 1.00 14.75 497 GLY A CA 1
ATOM 593 C C . GLY A 1 77 ? -21.840 23.207 -10.170 1.00 13.67 497 GLY A C 1
ATOM 594 O O . GLY A 1 77 ? -21.323 22.119 -9.970 1.00 14.44 497 GLY A O 1
ATOM 595 N N . GLN A 1 78 ? -23.101 23.317 -10.614 1.00 14.33 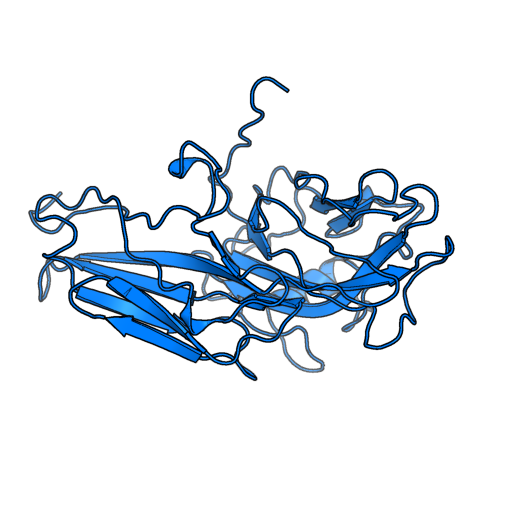498 GLN A N 1
ATOM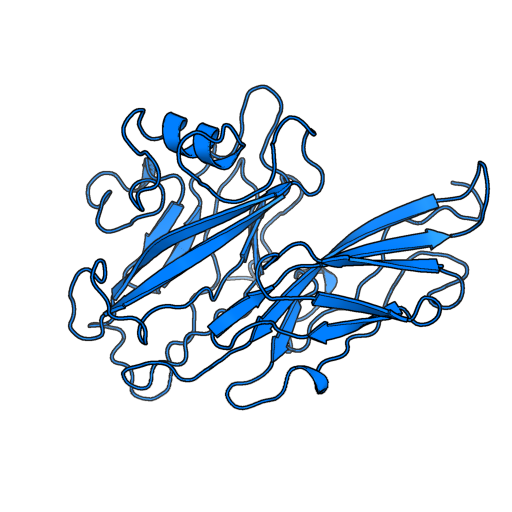 596 C CA . GLN A 1 78 ? -23.947 22.134 -10.767 1.00 15.32 498 GLN A CA 1
ATOM 597 C C . GLN A 1 78 ? -23.392 21.277 -11.875 1.00 13.84 498 GLN A C 1
ATOM 598 O O . GLN A 1 78 ? -23.162 21.785 -12.988 1.00 15.78 498 GLN A O 1
ATOM 604 N N . ILE A 1 79 ? -23.178 20.002 -11.580 1.00 13.96 499 ILE A N 1
ATOM 605 C CA . ILE A 1 79 ? -22.632 19.093 -12.600 1.00 13.70 499 ILE A CA 1
ATOM 606 C C . ILE A 1 79 ? -23.771 18.278 -13.218 1.00 15.29 499 ILE A C 1
ATOM 607 O O . ILE A 1 79 ? -24.687 17.833 -12.520 1.00 15.43 499 ILE A O 1
ATOM 612 N N . THR A 1 80 ? -23.716 18.082 -14.535 1.00 16.14 500 THR A N 1
ATOM 613 C CA . THR A 1 80 ? -24.626 17.176 -15.224 1.00 15.93 500 THR A CA 1
ATOM 614 C C . THR A 1 80 ? -23.814 16.147 -16.001 1.00 14.92 500 THR A C 1
ATOM 615 O O . THR A 1 80 ? -22.885 16.503 -16.729 1.00 17.94 500 THR A O 1
ATOM 619 N N . ILE A 1 81 ? -24.173 14.875 -15.829 1.00 16.86 501 ILE A N 1
ATOM 620 C CA . ILE A 1 81 ? -23.534 13.773 -16.511 1.00 17.78 501 ILE A CA 1
ATOM 621 C C . ILE A 1 81 ? -24.523 13.163 -17.495 1.00 17.49 501 ILE A C 1
ATOM 622 O O . ILE A 1 81 ? -25.695 12.995 -17.188 1.00 18.24 501 ILE A O 1
ATOM 627 N N . THR A 1 82 ? -24.015 12.798 -18.675 1.00 17.62 502 THR A N 1
ATOM 628 C CA . THR A 1 82 ? -24.814 12.050 -19.653 1.00 18.99 502 THR A CA 1
ATOM 629 C C . THR A 1 82 ? -24.024 10.853 -20.171 1.00 17.08 502 THR A C 1
ATOM 630 O O . THR A 1 82 ? -22.784 10.862 -20.160 1.00 18.99 502 THR A O 1
ATOM 634 N N . GLY A 1 83 ? -24.737 9.816 -20.600 1.00 18.31 503 GLY A N 1
ATOM 635 C CA . GLY A 1 83 ? -24.113 8.694 -21.343 1.00 17.74 503 GLY A CA 1
ATOM 636 C C . GLY A 1 83 ? -23.466 7.618 -20.455 1.00 17.69 503 GLY A C 1
ATOM 637 O O . GLY A 1 83 ? -23.120 6.546 -20.933 1.00 19.83 503 GLY A O 1
ATOM 638 N N . LEU A 1 84 ? -23.252 7.898 -19.173 1.00 18.00 504 LEU A N 1
ATOM 639 C CA . LEU A 1 84 ? -22.732 6.862 -18.285 1.00 17.69 504 LEU A CA 1
ATOM 640 C C . LEU A 1 84 ? -23.674 5.670 -18.351 1.00 16.76 504 LEU A C 1
ATOM 641 O O . LEU A 1 84 ? -24.878 5.843 -18.189 1.00 20.16 504 LEU A O 1
ATOM 646 N N . LYS A 1 85 ? -23.118 4.462 -18.504 1.00 17.22 505 LYS A N 1
ATOM 647 C CA . LYS A 1 85 ? -23.933 3.243 -18.626 1.0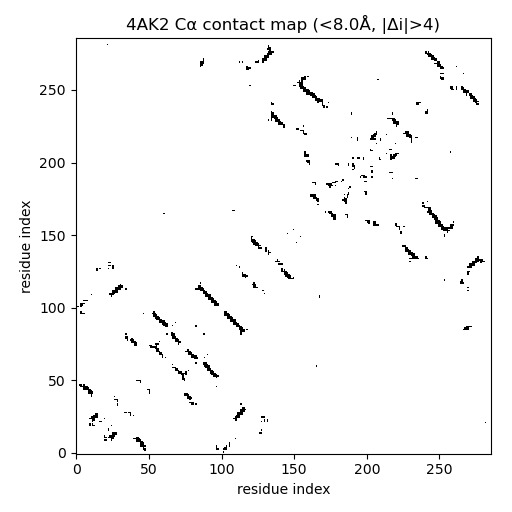0 18.46 505 LYS A CA 1
ATOM 648 C C . LYS A 1 85 ? -24.286 2.602 -17.295 1.00 16.49 505 LYS A C 1
ATOM 649 O O . LYS A 1 85 ? -23.507 2.633 -16.322 1.00 16.75 505 LYS A O 1
ATOM 655 N N . GLN A 1 86 ? -25.453 1.996 -17.245 1.00 18.71 506 GLN A N 1
ATOM 656 C CA . GLN A 1 86 ? -25.881 1.274 -16.058 1.00 17.55 506 GLN A CA 1
ATOM 657 C C . GLN A 1 86 ? -24.873 0.195 -15.691 1.00 16.15 506 GLN A C 1
ATOM 658 O O . GLN A 1 86 ? -24.300 -0.462 -16.571 1.00 18.16 506 GLN A O 1
ATOM 664 N N . GLY A 1 87 ? -24.577 0.098 -14.406 1.00 15.38 507 GLY A N 1
ATOM 665 C CA . GLY A 1 87 ? -23.593 -0.854 -13.887 1.00 17.11 507 GLY A CA 1
ATOM 666 C C . GLY A 1 87 ? -22.166 -0.343 -13.869 1.00 15.02 507 GLY A C 1
ATOM 667 O O . GLY A 1 87 ? -21.258 -1.071 -13.472 1.00 16.31 507 GLY A O 1
ATOM 668 N N . GLN A 1 88 ? -21.962 0.906 -14.295 1.00 14.52 508 GLN A N 1
ATOM 669 C CA . GLN A 1 88 ? -20.613 1.498 -14.410 1.00 15.40 508 GLN A CA 1
ATOM 670 C C . GLN A 1 88 ? -20.433 2.711 -13.488 1.00 14.22 508 GLN A C 1
ATOM 671 O O . GLN A 1 88 ? -21.422 3.367 -13.140 1.00 13.24 508 GLN A O 1
ATOM 677 N N . CYS A 1 89 ? -19.169 3.018 -13.171 1.00 14.54 509 CYS A N 1
ATOM 678 C CA . CYS A 1 89 ? -18.833 4.287 -12.562 1.00 14.39 509 CYS A CA 1
ATOM 679 C C . CYS A 1 89 ? -18.233 5.232 -13.575 1.00 15.28 509 CYS A C 1
ATOM 680 O O . CYS A 1 89 ? -17.628 4.818 -14.571 1.00 14.85 509 CYS A O 1
ATOM 683 N N . GLY A 1 90 ? -18.384 6.521 -13.289 1.00 14.34 510 GLY A N 1
ATOM 684 C CA . GLY A 1 90 ? -17.738 7.568 -14.063 1.00 14.39 510 GLY A CA 1
ATOM 685 C C . GLY A 1 90 ? -16.959 8.483 -13.133 1.00 12.44 510 GLY A C 1
ATOM 686 O O . GLY A 1 90 ? -17.119 8.456 -11.879 1.00 13.61 510 GLY A O 1
ATOM 687 N N . MET A 1 91 ? -16.138 9.350 -13.698 1.00 12.69 511 MET A N 1
ATOM 688 C CA A MET A 1 91 ? -15.268 10.252 -12.943 0.66 11.54 511 MET A CA 1
ATOM 689 C CA B MET A 1 91 ? -15.355 10.310 -12.914 0.33 12.08 511 MET A CA 1
ATOM 690 C C . MET A 1 91 ? -15.132 11.563 -13.727 1.00 12.81 511 MET A C 1
ATOM 691 O O . MET A 1 91 ? -14.904 11.506 -14.959 1.00 14.20 511 MET A O 1
ATOM 700 N N . VAL A 1 92 ? -15.246 12.693 -13.066 1.00 12.19 512 VAL A N 1
ATOM 701 C CA . VAL A 1 92 ? -14.948 13.995 -13.614 1.00 12.51 512 VAL A CA 1
ATOM 702 C C . VAL A 1 92 ? -13.883 14.673 -12.757 1.00 12.59 512 VAL A C 1
ATOM 703 O O . VAL A 1 92 ? -13.744 14.355 -11.557 1.00 14.40 512 VAL A O 1
ATOM 707 N N . MET A 1 93 ? -13.139 15.617 -13.293 1.00 13.54 513 MET A N 1
ATOM 708 C CA . MET A 1 93 ? -12.332 16.553 -12.531 1.00 13.61 513 MET A CA 1
ATOM 709 C C . MET A 1 93 ? -13.002 17.922 -12.579 1.00 12.99 513 MET A C 1
ATOM 710 O O . MET A 1 93 ? -13.257 18.450 -13.678 1.00 14.18 513 MET A O 1
ATOM 715 N N . VAL A 1 94 ? -13.306 18.468 -11.387 1.00 13.12 514 VAL A N 1
ATOM 716 C CA . VAL A 1 94 ? -13.857 19.814 -11.241 1.00 13.55 514 VAL A CA 1
ATOM 717 C C . VAL A 1 94 ? -12.773 20.778 -10.900 1.00 12.92 514 VAL A C 1
ATOM 718 O O . VAL A 1 94 ? -11.955 20.472 -9.997 1.00 13.82 514 VAL A O 1
ATOM 722 N N . THR A 1 95 ? -12.706 21.885 -11.651 1.00 13.97 515 THR A N 1
ATOM 723 C CA . THR A 1 95 ? -11.768 22.958 -11.280 1.00 14.17 515 THR A CA 1
ATOM 724 C C . THR A 1 95 ? -12.557 24.176 -10.857 1.00 14.83 515 THR A C 1
ATOM 725 O O . THR A 1 95 ? -13.497 24.582 -11.559 1.00 17.08 515 THR A O 1
ATOM 729 N N . ALA A 1 96 ? -12.237 24.721 -9.692 1.00 15.71 516 ALA A N 1
ATOM 730 C CA . ALA A 1 96 ? -12.801 25.989 -9.249 1.00 15.35 516 ALA A CA 1
ATOM 731 C C . ALA A 1 96 ? -11.715 27.042 -9.184 1.00 14.63 516 ALA A C 1
ATOM 732 O O . ALA A 1 96 ? -10.642 26.786 -8.614 1.00 17.13 516 ALA A O 1
ATOM 734 N N . THR A 1 97 ? -11.990 28.222 -9.753 1.00 16.18 517 THR A N 1
ATOM 735 C CA . THR A 1 97 ? -11.003 29.278 -9.771 1.00 16.71 517 THR A CA 1
ATOM 736 C C . THR A 1 97 ? -11.554 30.525 -9.107 1.00 18.06 517 THR A C 1
ATOM 737 O O . THR A 1 97 ? -12.670 30.961 -9.417 1.00 18.78 517 THR A O 1
ATOM 741 N N . ALA A 1 98 ? -10.749 31.065 -8.195 1.00 18.97 518 ALA A N 1
ATOM 742 C CA . ALA A 1 98 ? -11.029 32.335 -7.524 1.00 19.82 518 ALA A CA 1
ATOM 743 C C . ALA A 1 98 ? -10.163 33.426 -8.148 1.00 23.79 518 ALA A C 1
ATOM 744 O O . ALA A 1 98 ? -8.939 33.293 -8.254 1.00 26.02 518 ALA A O 1
ATOM 746 N N . GLY A 1 99 ? -10.792 34.511 -8.562 1.00 27.28 519 GLY A N 1
ATOM 747 C CA . GLY A 1 99 ? -10.030 35.630 -9.102 1.00 29.27 519 GLY A CA 1
ATOM 748 C C . GLY A 1 99 ? -9.644 35.505 -10.566 1.00 34.12 519 GLY A C 1
ATOM 749 O O . GLY A 1 99 ? -10.134 34.617 -11.268 1.00 37.13 519 GLY A O 1
ATOM 750 N N . GLU A 1 100 ? -8.771 36.407 -11.021 1.00 36.92 520 GLU A N 1
ATOM 751 C CA . GLU A 1 100 ? -8.342 36.481 -12.417 1.00 43.38 520 GLU A CA 1
ATOM 752 C C . GLU A 1 100 ? -6.877 36.911 -12.482 1.00 46.90 520 GLU A C 1
ATOM 753 O O . GLU A 1 100 ? -6.353 37.500 -11.536 1.00 49.65 520 GLU A O 1
ATOM 755 N N . GLY A 1 101 ? -6.223 36.605 -13.599 1.00 48.69 521 GLY A N 1
ATOM 756 C CA . GLY A 1 101 ? -4.854 37.040 -13.838 1.00 46.08 521 GLY A CA 1
ATOM 757 C C . GLY A 1 101 ? -3.836 36.322 -12.984 1.00 48.89 521 GLY A C 1
ATOM 758 O O . GLY A 1 101 ? -4.023 35.153 -12.617 1.00 47.79 521 GLY A O 1
ATOM 759 N N . LYS A 1 102 ? -2.783 37.051 -12.628 1.00 49.63 522 LYS A N 1
ATOM 760 C CA . LYS A 1 102 ? -1.608 36.494 -11.956 1.00 48.63 522 LYS A CA 1
ATOM 761 C C . LYS A 1 102 ? -1.893 35.946 -10.554 1.00 42.35 522 LYS A C 1
ATOM 762 O O . LYS A 1 102 ? -1.277 34.959 -10.135 1.00 49.78 522 LYS A O 1
ATOM 764 N N . THR A 1 103 ? -2.832 36.565 -9.838 1.00 45.54 523 THR A N 1
ATOM 765 C CA . THR A 1 103 ? -3.180 36.117 -8.474 1.00 41.38 523 THR A CA 1
ATOM 766 C C . THR A 1 103 ? -4.400 35.187 -8.410 1.00 35.66 523 THR A C 1
ATOM 767 O O . THR A 1 103 ? -4.881 34.868 -7.311 1.00 34.93 523 THR A O 1
ATOM 771 N N . ALA A 1 104 ? -4.911 34.760 -9.568 1.00 35.76 524 ALA A N 1
ATOM 772 C CA . ALA A 1 104 ? -5.964 33.741 -9.585 1.00 32.15 524 ALA A CA 1
ATOM 773 C C . ALA A 1 104 ? -5.440 32.450 -8.960 1.00 28.27 524 ALA A C 1
ATOM 774 O O . ALA A 1 104 ? -4.253 32.133 -9.053 1.00 32.40 524 ALA A O 1
ATOM 776 N N . VAL A 1 105 ? -6.340 31.726 -8.304 1.00 23.52 525 VAL A N 1
ATOM 777 C CA . VAL A 1 105 ? -6.020 30.460 -7.688 1.00 20.88 525 VAL A CA 1
ATOM 778 C C . VAL A 1 105 ? -7.052 29.448 -8.134 1.00 20.17 525 VAL A C 1
ATOM 779 O O . VAL A 1 105 ? -8.271 29.700 -8.064 1.00 21.26 525 VAL A O 1
ATOM 783 N N . SER A 1 106 ? -6.559 28.302 -8.596 1.00 18.14 526 SER A N 1
ATOM 784 C CA . SER A 1 106 ? -7.434 27.199 -9.010 1.00 18.01 526 SER A CA 1
ATOM 785 C C . SER A 1 106 ? -7.197 25.993 -8.122 1.00 17.49 526 SER A C 1
ATOM 786 O O . SER A 1 106 ? -6.045 25.719 -7.723 1.00 19.02 526 SER A O 1
ATOM 789 N N . VAL A 1 107 ? -8.283 25.293 -7.804 1.00 15.69 527 VAL A N 1
ATOM 790 C CA . VAL A 1 107 ? -8.208 24.031 -7.082 1.00 15.36 527 VAL A CA 1
ATOM 791 C C . VAL A 1 107 ? -8.976 23.005 -7.912 1.00 14.24 527 VAL A C 1
ATOM 792 O O . VAL A 1 107 ? -10.098 23.297 -8.351 1.00 14.18 527 VAL A O 1
ATOM 796 N N . LYS A 1 108 ? -8.377 21.836 -8.120 1.00 14.42 528 LYS A N 1
ATOM 797 C CA . LYS A 1 108 ? -9.026 20.780 -8.890 1.00 14.24 528 LYS A CA 1
ATOM 798 C C . LYS A 1 108 ? -9.224 19.551 -7.985 1.00 12.76 528 LYS A C 1
ATOM 799 O O . LYS A 1 108 ? -8.351 19.200 -7.170 1.00 13.96 528 LYS A O 1
ATOM 803 N N . GLN A 1 109 ? -10.371 18.897 -8.141 1.00 12.83 529 GLN A N 1
ATOM 804 C CA . GLN A 1 109 ? -10.708 17.690 -7.337 1.00 12.75 529 GLN A CA 1
ATOM 805 C C . GLN A 1 109 ? -11.583 16.768 -8.175 1.00 11.04 529 GLN A C 1
ATOM 806 O O . GLN A 1 109 ? -12.347 17.240 -8.998 1.00 12.57 529 GLN A O 1
ATOM 812 N N . PRO A 1 110 ? -11.473 15.461 -7.965 1.00 11.64 530 PRO A N 1
ATOM 813 C CA . PRO A 1 110 ? -12.391 14.546 -8.654 1.00 11.61 530 PRO A CA 1
ATOM 814 C C . PRO A 1 110 ? -13.797 14.522 -8.034 1.00 11.30 530 PRO A C 1
ATOM 815 O O . PRO A 1 110 ? -13.962 14.749 -6.783 1.00 12.77 530 PRO A O 1
ATOM 819 N N . VAL A 1 111 ? -14.805 14.211 -8.836 1.00 11.22 531 VAL A N 1
ATOM 820 C CA . VAL A 1 111 ? -16.132 13.831 -8.413 1.00 11.44 531 VAL A CA 1
ATOM 821 C C . VAL A 1 111 ? -16.481 12.526 -9.107 1.00 11.64 531 VAL A C 1
ATOM 822 O O . VAL A 1 111 ? -16.267 12.415 -10.339 1.00 13.14 531 VAL A O 1
ATOM 826 N N . PHE A 1 112 ? -17.046 11.565 -8.409 1.00 11.40 532 PHE A N 1
ATOM 827 C CA . PHE A 1 112 ? -17.308 10.251 -8.911 1.00 11.14 532 PHE A CA 1
ATOM 828 C C . PHE A 1 112 ? -18.790 9.947 -8.958 1.00 11.02 532 PHE A C 1
ATOM 829 O O . PHE A 1 112 ? -19.583 10.477 -8.156 1.00 12.11 532 PHE A O 1
ATOM 837 N N . PHE A 1 113 ? -19.155 9.077 -9.898 1.00 12.23 533 PHE A N 1
ATOM 838 C CA . PHE A 1 113 ? -20.536 8.658 -10.124 1.00 12.41 533 PHE A CA 1
ATOM 839 C C . PHE A 1 113 ? -20.655 7.175 -10.269 1.00 12.04 533 PHE A C 1
ATOM 840 O O . PHE A 1 113 ? -19.780 6.551 -10.846 1.00 13.14 533 PHE A O 1
ATOM 848 N N . HIS A 1 114 ? -21.738 6.610 -9.738 1.00 12.11 534 HIS A N 1
ATOM 849 C CA . HIS A 1 114 ? -22.042 5.185 -9.941 1.00 12.28 534 HIS A CA 1
ATOM 850 C C . HIS A 1 114 ? -23.449 5.049 -10.397 1.00 12.62 534 HIS A C 1
ATOM 851 O O . HIS A 1 114 ? -24.390 5.511 -9.729 1.00 14.61 534 HIS A O 1
ATOM 858 N N . PHE A 1 115 ? -23.654 4.425 -11.554 1.00 15.26 535 PHE A N 1
ATOM 859 C CA . PHE A 1 115 ? -25.001 4.149 -12.088 1.00 14.45 535 PHE A CA 1
ATOM 860 C C . PHE A 1 115 ? -25.292 2.707 -11.685 1.00 13.59 535 PHE A C 1
ATOM 861 O O . PHE A 1 115 ? -24.792 1.768 -12.315 1.00 15.33 535 PHE A O 1
ATOM 869 N N . SER A 1 116 ? -26.084 2.517 -10.642 1.00 14.86 536 SER A N 1
ATOM 870 C CA . SER A 1 116 ? -26.352 1.173 -10.143 1.00 15.17 536 SER A CA 1
ATOM 871 C C . SER A 1 116 ? -27.371 0.438 -11.023 1.00 15.53 536 SER A C 1
ATOM 872 O O . SER A 1 116 ? -28.049 1.058 -11.846 1.00 19.17 536 SER A O 1
ATOM 875 N N . MET A 1 117 ? -27.479 -0.884 -10.846 1.00 16.61 537 MET A N 1
ATOM 876 C CA . MET A 1 117 ? -28.451 -1.680 -11.575 1.00 17.46 537 MET A CA 1
ATOM 877 C C . MET A 1 117 ? -28.640 -3.024 -10.894 1.00 16.77 537 MET A C 1
ATOM 878 O O . MET A 1 117 ? -27.798 -3.454 -10.097 1.00 17.98 537 MET A O 1
ATOM 883 N N . ILE A 1 118 ? -29.745 -3.683 -11.226 1.00 17.51 538 ILE A N 1
ATOM 884 C CA . ILE A 1 118 ? -29.904 -5.107 -10.966 1.00 20.71 538 ILE A CA 1
ATOM 885 C C . ILE A 1 118 ? -29.391 -5.822 -12.224 1.00 19.71 538 ILE A C 1
ATOM 886 O O . ILE A 1 118 ? -29.942 -5.660 -13.324 1.00 22.61 538 ILE A O 1
ATOM 891 N N . SER A 1 119 ? -28.317 -6.583 -12.055 1.00 18.77 539 SER A N 1
ATOM 892 C CA . SER A 1 119 ? -27.674 -7.315 -13.161 1.00 18.16 539 SER A CA 1
ATOM 893 C C . SER A 1 119 ? -28.131 -8.787 -13.179 1.00 16.51 539 SER A C 1
ATOM 894 O O . SER A 1 119 ? -29.145 -9.104 -12.565 1.00 20.75 539 SER A O 1
ATOM 897 N N . ASP A 1 120 ? -27.420 -9.688 -13.860 1.00 17.57 540 ASP A N 1
ATOM 898 C CA . ASP A 1 120 ? -27.884 -11.084 -13.930 1.00 18.22 540 ASP A CA 1
ATOM 899 C C . ASP A 1 120 ? -28.057 -11.689 -12.536 1.00 18.32 540 ASP A C 1
ATOM 900 O O . ASP A 1 120 ? -27.311 -11.369 -11.587 1.00 18.29 540 ASP A O 1
ATOM 905 N N . SER A 1 121 ? -28.984 -12.644 -12.456 1.00 20.11 541 SER A N 1
ATOM 906 C CA . SER A 1 121 ? -29.149 -13.469 -11.257 1.00 20.00 541 SER A CA 1
ATOM 907 C C . SER A 1 121 ? -29.550 -12.649 -10.031 1.00 21.19 541 SER A C 1
ATOM 908 O O . SER A 1 121 ? -29.216 -13.012 -8.907 1.00 21.52 541 SER A O 1
ATOM 911 N N . ASN A 1 122 ? -30.256 -11.548 -10.268 1.00 21.69 542 ASN A N 1
ATOM 912 C CA . ASN A 1 122 ? -30.805 -10.692 -9.197 1.00 21.23 542 ASN A CA 1
ATOM 913 C C . ASN A 1 122 ? -29.756 -9.984 -8.335 1.00 18.01 542 ASN A C 1
ATOM 914 O O . ASN A 1 122 ? -30.071 -9.470 -7.267 1.00 21.90 542 ASN A O 1
ATOM 919 N N . VAL A 1 123 ? -28.522 -9.901 -8.853 1.00 17.62 543 VAL A N 1
ATOM 920 C CA . VAL A 1 123 ? -27.424 -9.243 -8.150 1.00 17.51 543 VAL A CA 1
ATOM 921 C C . VAL A 1 123 ? -27.596 -7.741 -8.274 1.00 17.42 543 VAL A C 1
ATOM 922 O O . VAL A 1 123 ? -27.902 -7.209 -9.334 1.00 17.93 543 VAL A O 1
ATOM 926 N N . GLN A 1 124 ? -27.434 -7.055 -7.151 1.00 18.08 544 GLN A N 1
ATOM 927 C CA . GLN A 1 124 ? -27.432 -5.603 -7.141 1.00 16.61 544 GLN A CA 1
ATOM 928 C C . GLN A 1 124 ? -26.163 -5.210 -6.371 1.00 16.19 544 GLN A C 1
ATOM 929 O O . GLN A 1 124 ? -26.170 -4.999 -5.154 1.00 18.15 544 GLN A O 1
ATOM 935 N N . LEU A 1 125 ? -25.029 -5.160 -7.072 1.00 16.69 545 LEU A N 1
ATOM 936 C CA . LEU A 1 125 ? -23.746 -5.059 -6.358 1.00 15.01 545 LEU A CA 1
ATOM 937 C C . LEU A 1 125 ? -23.396 -3.600 -6.078 1.00 14.17 545 LEU A C 1
ATOM 938 O O . LEU A 1 125 ? -23.163 -2.830 -7.005 1.00 16.24 545 LEU A O 1
ATOM 943 N N . GLU A 1 126 ? -23.352 -3.235 -4.788 1.00 14.39 546 GLU A N 1
ATOM 944 C CA . GLU A 1 126 ? -23.144 -1.855 -4.410 1.00 13.46 546 GLU A CA 1
ATOM 945 C C . GLU A 1 126 ? -22.110 -1.739 -3.290 1.00 12.54 546 GLU A C 1
ATOM 946 O O . GLU A 1 126 ? -22.295 -2.274 -2.179 1.00 15.06 546 GLU A O 1
ATOM 952 N N . TYR A 1 127 ? -21.032 -1.017 -3.543 1.00 12.51 547 TYR A N 1
ATOM 953 C CA . TYR A 1 127 ? -20.085 -0.638 -2.506 1.00 11.52 547 TYR A CA 1
ATOM 954 C C . TYR A 1 127 ? -20.507 0.763 -2.033 1.00 12.65 547 TYR A C 1
ATOM 955 O O . TYR A 1 127 ? -20.696 1.668 -2.864 1.00 12.73 547 TYR A O 1
ATOM 964 N N . THR A 1 128 ? -20.626 0.928 -0.733 1.00 13.41 548 THR A N 1
ATOM 965 C CA . THR A 1 128 ? -21.000 2.239 -0.168 1.00 12.73 548 THR A CA 1
ATOM 966 C C . THR A 1 128 ? -19.998 2.536 0.932 1.00 11.72 548 THR A C 1
ATOM 967 O O . THR A 1 128 ? -20.151 1.998 2.048 1.00 13.70 548 THR A O 1
ATOM 971 N N . PRO A 1 129 ? -19.004 3.394 0.706 1.00 11.92 549 PRO A N 1
ATOM 972 C CA . PRO A 1 129 ? -18.738 4.187 -0.495 1.00 12.23 549 PRO A CA 1
ATOM 973 C C . PRO A 1 129 ? -18.204 3.335 -1.627 1.00 12.05 549 PRO A C 1
ATOM 974 O O . PRO A 1 129 ? -17.559 2.320 -1.435 1.00 11.70 549 PRO A O 1
ATOM 978 N N . PHE A 1 130 ? -18.472 3.834 -2.836 1.00 11.45 550 PHE A N 1
ATOM 979 C CA . PHE A 1 130 ? -17.947 3.192 -4.068 1.00 11.43 550 PHE A CA 1
ATOM 980 C C . PHE A 1 130 ? -16.636 3.768 -4.515 1.00 10.49 550 PHE A C 1
ATOM 981 O O . PHE A 1 130 ? -16.099 3.331 -5.552 1.00 12.24 550 PHE A O 1
ATOM 989 N N . VAL A 1 131 ? -16.071 4.742 -3.807 1.00 10.97 551 VAL A N 1
ATOM 990 C CA . VAL A 1 131 ? -14.727 5.236 -4.037 1.00 10.88 551 VAL A CA 1
ATOM 991 C C . VAL A 1 131 ? -13.909 4.798 -2.816 1.00 10.39 551 VAL A C 1
ATOM 992 O O . VAL A 1 131 ? -14.175 5.271 -1.682 1.00 12.14 551 VAL A O 1
ATOM 996 N N . PHE A 1 132 ? -12.986 3.877 -2.996 1.00 10.08 552 PHE A N 1
ATOM 997 C CA . PHE A 1 132 ? -12.134 3.385 -1.922 1.00 10.56 552 PHE A CA 1
ATOM 998 C C . PHE A 1 132 ? -10.902 4.287 -1.900 1.00 11.26 552 PHE A C 1
ATOM 999 O O . PHE A 1 132 ? -10.082 4.238 -2.837 1.00 11.48 552 PHE A O 1
ATOM 1007 N N . GLN A 1 133 ? -10.738 5.096 -0.849 1.00 11.55 553 GLN A N 1
ATOM 1008 C CA . GLN A 1 133 ? -9.624 5.977 -0.668 1.00 12.14 553 GLN A CA 1
ATOM 1009 C C . GLN A 1 133 ? -8.529 5.238 0.071 1.00 12.70 553 GLN A C 1
ATOM 1010 O O . GLN A 1 133 ? -8.737 4.838 1.249 1.00 17.52 553 GLN A O 1
ATOM 1016 N N . VAL A 1 134 ? -7.402 4.988 -0.580 1.00 10.95 554 VAL A N 1
ATOM 1017 C CA . VAL A 1 134 ? -6.358 4.145 -0.047 1.00 11.30 554 VAL A CA 1
ATOM 1018 C C . VAL A 1 134 ? -5.003 4.809 -0.135 1.00 11.20 554 VAL A C 1
ATOM 1019 O O . VAL A 1 134 ? -4.672 5.491 -1.129 1.00 11.18 554 VAL A O 1
ATOM 1023 N N . ASN A 1 135 ? -4.164 4.594 0.873 1.00 11.34 555 ASN A N 1
ATOM 1024 C CA . ASN A 1 135 ? -2.791 5.078 0.867 1.00 11.90 555 ASN A CA 1
ATOM 1025 C C . ASN A 1 135 ? -1.932 3.990 0.202 1.00 12.00 555 ASN A C 1
ATOM 1026 O O . ASN A 1 135 ? -1.860 2.885 0.713 1.00 13.59 555 ASN A O 1
ATOM 1031 N N . PRO A 1 136 ? -1.320 4.263 -0.962 1.00 12.38 556 PRO A N 1
ATOM 1032 C CA . PRO A 1 136 ? -0.572 3.224 -1.672 1.00 12.84 556 PRO A CA 1
ATOM 1033 C C . PRO A 1 136 ? 0.663 2.749 -0.929 1.00 12.89 556 PRO A C 1
ATOM 1034 O O . PRO A 1 136 ? 1.163 1.680 -1.248 1.00 15.56 556 PRO A O 1
ATOM 1038 N N . ALA A 1 137 ? 1.175 3.499 0.047 1.00 13.02 557 ALA A N 1
ATOM 1039 C CA . ALA A 1 137 ? 2.295 2.989 0.846 1.00 13.80 557 ALA A CA 1
ATOM 1040 C C . ALA A 1 137 ? 1.824 1.885 1.794 1.00 16.67 557 ALA A C 1
ATOM 1041 O O . ALA A 1 137 ? 2.518 0.933 1.986 1.00 27.32 557 ALA A O 1
ATOM 1043 N N . ARG A 1 138 ? 0.656 2.060 2.379 1.00 14.33 558 ARG A N 1
ATOM 1044 C CA . ARG A 1 138 ? 0.147 1.197 3.428 1.00 14.78 558 ARG A CA 1
ATOM 1045 C C . ARG A 1 138 ? -0.779 0.099 2.909 1.00 13.81 558 ARG A C 1
ATOM 1046 O O . ARG A 1 138 ? -0.923 -0.947 3.532 1.00 17.63 558 ARG A O 1
ATOM 1054 N N . GLY A 1 139 ? -1.417 0.329 1.770 1.00 13.96 559 GLY A N 1
ATOM 1055 C CA . GLY A 1 139 ? -2.443 -0.581 1.327 1.00 13.95 559 GLY A CA 1
ATOM 1056 C C . GLY A 1 139 ? -3.687 -0.464 2.185 1.00 12.38 559 GLY A C 1
ATOM 1057 O O . GLY A 1 139 ? -3.782 0.376 3.095 1.00 14.13 559 GLY A O 1
ATOM 1058 N N . GLY A 1 140 ? -4.645 -1.335 1.950 1.00 12.65 560 GLY A N 1
ATOM 1059 C CA . GLY A 1 140 ? -5.857 -1.377 2.754 1.00 12.84 560 GLY A CA 1
ATOM 1060 C C . GLY A 1 140 ? -6.944 -2.178 2.073 1.00 10.85 560 GLY A C 1
ATOM 1061 O O . GLY A 1 140 ? -6.683 -2.865 1.086 1.00 13.96 560 GLY A O 1
ATOM 1062 N N . GLU A 1 141 ? -8.152 -2.118 2.613 1.00 12.26 561 GLU A N 1
ATOM 1063 C CA . GLU A 1 141 ? -9.300 -2.854 2.105 1.00 12.37 561 GLU A CA 1
ATOM 1064 C C . GLU A 1 141 ? -10.512 -1.967 2.054 1.00 11.01 561 GLU A C 1
ATOM 1065 O O . GLU A 1 141 ? -10.709 -1.131 2.943 1.00 13.32 561 GLU A O 1
ATOM 1071 N N . SER A 1 142 ? -11.301 -2.127 0.993 1.00 11.66 562 SER A N 1
ATOM 1072 C CA . SER A 1 142 ? -12.514 -1.349 0.804 1.00 11.38 562 SER A CA 1
ATOM 1073 C C . SER A 1 142 ? -13.607 -1.770 1.769 1.00 11.09 562 SER A C 1
ATOM 1074 O O . SER A 1 142 ? -13.421 -2.711 2.559 1.00 12.79 562 SER A O 1
ATOM 1077 N N . ILE A 1 143 ? -14.727 -1.054 1.736 1.00 10.90 563 ILE A N 1
ATOM 1078 C CA . ILE A 1 143 ? -15.967 -1.506 2.382 1.00 11.88 563 ILE A CA 1
ATOM 1079 C C . ILE A 1 143 ? -16.391 -2.859 1.810 1.00 12.47 563 ILE A C 1
ATOM 1080 O O . ILE A 1 143 ? -16.094 -3.161 0.620 1.00 12.75 563 ILE A O 1
ATOM 1085 N N . ALA A 1 144 ? -17.137 -3.664 2.546 1.00 12.21 564 ALA A N 1
ATOM 1086 C CA . ALA A 1 144 ? -17.756 -4.852 2.004 1.00 13.43 564 ALA A CA 1
ATOM 1087 C C . ALA A 1 144 ? -19.022 -4.416 1.267 1.00 13.50 564 ALA A C 1
ATOM 1088 O O . ALA A 1 144 ? -19.799 -3.625 1.780 1.00 14.07 564 ALA A O 1
ATOM 1090 N N . PRO A 1 145 ? -19.252 -4.922 0.037 1.00 12.67 565 PRO A N 1
ATOM 1091 C CA . PRO A 1 145 ? -20.402 -4.481 -0.713 1.00 12.65 565 PRO A CA 1
ATOM 1092 C C . PRO A 1 145 ? -21.688 -5.174 -0.262 1.00 13.60 565 PRO A C 1
ATOM 1093 O O . PRO A 1 145 ? -21.635 -6.272 0.323 1.00 16.80 565 PRO A O 1
ATOM 1097 N N . SER A 1 146 ? -22.829 -4.571 -0.557 1.00 14.49 566 SER A N 1
ATOM 1098 C CA A SER A 1 146 ? -24.075 -5.325 -0.502 0.50 14.74 566 SER A CA 1
ATOM 1099 C CA B SER A 1 146 ? -24.115 -5.259 -0.528 0.50 16.33 566 SER A CA 1
ATOM 1100 C C . SER A 1 146 ? -24.252 -6.017 -1.859 1.00 15.85 566 SER A C 1
ATOM 1101 O O . SER A 1 146 ? -23.845 -5.497 -2.919 1.00 16.15 566 SER A O 1
ATOM 1106 N N . LEU A 1 147 ? -24.830 -7.210 -1.822 1.00 17.79 567 LEU A N 1
ATOM 1107 C CA . LEU A 1 147 ? -24.926 -8.055 -3.017 1.00 17.06 567 LEU A CA 1
ATOM 1108 C C . LEU A 1 147 ? -26.295 -8.048 -3.659 1.00 17.80 567 LEU A C 1
ATOM 1109 O O . LEU A 1 147 ? -26.408 -8.392 -4.835 1.00 20.96 567 LEU A O 1
ATOM 1114 N N . GLY A 1 148 ? -27.331 -7.735 -2.882 1.00 19.98 568 GLY A N 1
ATOM 1115 C CA . GLY A 1 148 ? -28.708 -7.767 -3.347 1.00 22.72 568 GLY A CA 1
ATOM 1116 C C . GLY A 1 148 ? -29.535 -8.749 -2.535 1.00 22.94 568 GLY A C 1
ATOM 1117 O O . GLY A 1 148 ? -29.020 -9.759 -2.040 1.00 21.54 568 GLY A O 1
ATOM 1118 N N . ALA A 1 149 ? -30.824 -8.470 -2.390 1.00 26.94 569 ALA A N 1
ATOM 1119 C CA . ALA A 1 149 ? -31.750 -9.403 -1.731 1.00 28.10 569 ALA A CA 1
ATOM 1120 C C . ALA A 1 149 ? -31.740 -10.788 -2.405 1.00 23.78 569 ALA A C 1
ATOM 1121 O O . ALA A 1 149 ? -31.806 -10.891 -3.645 1.00 26.94 569 ALA A O 1
ATOM 1123 N N . GLY A 1 150 ? -31.629 -11.840 -1.602 1.00 23.12 570 GLY A N 1
ATOM 1124 C CA . GLY A 1 150 ? -31.766 -13.205 -2.112 1.00 21.44 570 GLY A CA 1
ATOM 1125 C C . GLY A 1 150 ? -30.454 -13.837 -2.555 1.00 18.63 570 GLY A C 1
ATOM 1126 O O . GLY A 1 150 ? -30.435 -15.016 -2.901 1.00 21.58 570 GLY A O 1
ATOM 1127 N N . ILE A 1 151 ? -29.363 -13.075 -2.569 1.00 17.59 571 ILE A N 1
ATOM 1128 C CA . ILE A 1 151 ? -28.081 -13.630 -3.009 1.00 18.99 571 ILE A CA 1
ATOM 1129 C C . ILE A 1 151 ? -27.454 -14.495 -1.890 1.00 17.66 571 ILE A C 1
ATOM 1130 O O . ILE A 1 151 ? -27.375 -14.069 -0.724 1.00 19.41 571 ILE A O 1
ATOM 1135 N N . ASP A 1 152 ? -27.003 -15.702 -2.259 1.00 14.88 572 ASP A N 1
ATOM 1136 C CA . ASP A 1 152 ? -26.259 -16.551 -1.333 1.00 15.17 572 ASP A CA 1
ATOM 1137 C C . ASP A 1 152 ? -24.812 -16.087 -1.336 1.00 15.07 572 ASP A C 1
ATOM 1138 O O . ASP A 1 152 ? -24.093 -16.322 -2.323 1.00 16.87 572 ASP A O 1
ATOM 1143 N N . LYS A 1 153 ? -24.369 -15.418 -0.278 1.00 15.20 573 LYS A N 1
ATOM 1144 C CA . LYS A 1 153 ? -23.008 -14.909 -0.235 1.00 16.34 573 LYS A CA 1
ATOM 1145 C C . LYS A 1 153 ? -21.979 -16.062 -0.236 1.00 16.87 573 LYS A C 1
ATOM 1146 O O . LYS A 1 153 ? -20.867 -15.848 -0.742 1.00 20.22 573 LYS A O 1
ATOM 1152 N N . SER A 1 154 ? -22.332 -17.252 0.311 1.00 20.38 574 SER A N 1
ATOM 1153 C CA A SER A 1 154 ? -21.387 -18.368 0.390 0.50 18.92 574 SER A CA 1
ATOM 1154 C CA B SER A 1 154 ? -21.393 -18.370 0.380 0.50 19.66 574 SER A CA 1
ATOM 1155 C C . SER A 1 154 ? -21.027 -18.966 -0.978 1.00 17.69 574 SER A C 1
ATOM 1156 O O . SER A 1 154 ? -19.947 -19.560 -1.131 1.00 20.81 574 SER A O 1
ATOM 1161 N N . THR A 1 155 ? -21.919 -18.821 -1.967 1.00 17.04 575 THR A N 1
ATOM 1162 C CA . THR A 1 155 ? -21.660 -19.326 -3.315 1.00 17.66 575 THR A CA 1
ATOM 1163 C C . THR A 1 155 ? -21.332 -18.186 -4.301 1.00 18.30 575 THR A C 1
ATOM 1164 O O . THR A 1 155 ? -21.166 -18.418 -5.504 1.00 19.45 575 THR A O 1
ATOM 1168 N N . PHE A 1 156 ? -21.237 -16.954 -3.810 1.00 16.59 576 PHE A N 1
ATOM 1169 C CA . PHE A 1 156 ? -20.904 -15.812 -4.671 1.00 15.58 576 PHE A CA 1
ATOM 1170 C C . PHE A 1 156 ? -19.389 -15.768 -4.848 1.00 14.59 576 PHE A C 1
ATOM 1171 O O . PHE A 1 156 ? -18.642 -16.015 -3.899 1.00 15.23 576 PHE A O 1
ATOM 1179 N N . ARG A 1 157 ? -18.942 -15.511 -6.081 1.00 14.43 577 ARG A N 1
ATOM 1180 C CA . ARG A 1 157 ? -17.515 -15.278 -6.377 1.00 14.67 577 ARG A CA 1
ATOM 1181 C C . ARG A 1 157 ? -17.392 -14.025 -7.228 1.00 13.29 577 ARG A C 1
ATOM 1182 O O . ARG A 1 157 ? -18.252 -13.777 -8.070 1.00 14.94 577 ARG A O 1
ATOM 1190 N N . LEU A 1 158 ? -16.339 -13.241 -7.015 1.00 12.93 578 LEU A N 1
ATOM 1191 C CA . LEU A 1 158 ? -16.241 -11.886 -7.584 1.00 13.58 578 LEU A CA 1
ATOM 1192 C C . LEU A 1 158 ? -14.770 -11.581 -7.875 1.00 11.97 578 LEU A C 1
ATOM 1193 O O . LEU A 1 158 ? -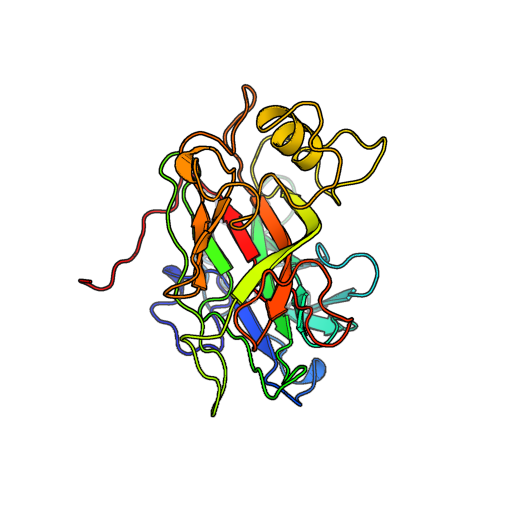13.916 -11.792 -7.025 1.00 12.86 578 LEU A O 1
ATOM 1198 N N . ASP A 1 159 ? -14.442 -11.172 -9.104 1.00 12.90 579 ASP A N 1
ATOM 1199 C CA . ASP A 1 159 ? -13.027 -10.974 -9.446 1.00 12.64 579 ASP A CA 1
ATOM 1200 C C . ASP A 1 159 ? -12.840 -9.959 -10.544 1.00 11.83 579 ASP A C 1
ATOM 1201 O O . ASP A 1 159 ? -13.635 -9.950 -11.495 1.00 12.84 579 ASP A O 1
ATOM 1206 N N . TYR A 1 160 ? -11.818 -9.115 -10.433 1.00 11.10 580 TYR A N 1
ATOM 1207 C CA . TYR A 1 160 ? -11.456 -8.265 -11.576 1.00 12.24 580 TYR A CA 1
ATOM 1208 C C . TYR A 1 160 ? -11.195 -9.129 -12.794 1.00 12.74 580 TYR A C 1
ATOM 1209 O O . TYR A 1 160 ? -10.726 -10.263 -12.720 1.00 12.43 580 TYR A O 1
ATOM 1218 N N . ARG A 1 161 ? -11.456 -8.508 -13.951 1.00 12.69 581 ARG A N 1
ATOM 1219 C CA . ARG A 1 161 ? -11.415 -9.237 -15.261 1.00 12.34 581 ARG A CA 1
ATOM 1220 C C . ARG A 1 161 ? -10.724 -8.517 -16.408 1.00 11.69 581 ARG A C 1
ATOM 1221 O O . ARG A 1 161 ? -9.917 -9.152 -17.124 1.00 13.38 581 ARG A O 1
ATOM 1229 N N . ARG A 1 162 ? -11.109 -7.273 -16.680 1.00 12.40 582 ARG A N 1
ATOM 1230 C CA . ARG A 1 162 ? -10.748 -6.621 -17.960 1.00 12.84 582 ARG A CA 1
ATOM 1231 C C . ARG A 1 162 ? -11.034 -5.137 -17.802 1.00 13.40 582 ARG A C 1
ATOM 1232 O O . ARG A 1 162 ? -11.596 -4.710 -16.780 1.00 13.80 582 ARG A O 1
ATOM 1240 N N . ASP A 1 163 ? -10.692 -4.346 -18.811 1.00 12.74 583 ASP A N 1
ATOM 1241 C CA . ASP A 1 163 ? -11.091 -2.958 -18.955 1.00 13.52 583 ASP A CA 1
ATOM 1242 C C . ASP A 1 163 ? -10.602 -2.146 -17.738 1.00 11.71 583 ASP A C 1
ATOM 1243 O O . ASP A 1 163 ? -11.410 -1.521 -17.022 1.00 12.63 583 ASP A O 1
ATOM 1248 N N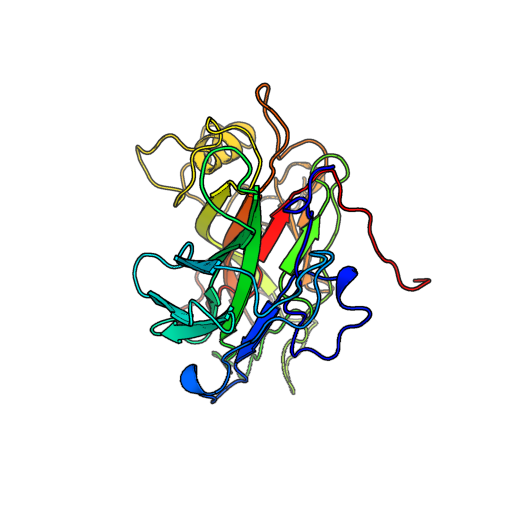 . PHE A 1 164 ? -9.293 -2.130 -17.560 1.00 11.65 584 PHE A N 1
ATOM 1249 C CA . PHE A 1 164 ? -8.656 -1.378 -16.496 1.00 11.90 584 PHE A CA 1
ATOM 1250 C C . PHE A 1 164 ? -8.249 -0.020 -17.039 1.00 12.35 584 PHE A C 1
ATOM 1251 O O . PHE A 1 164 ? -7.717 0.092 -18.154 1.00 13.26 584 PHE A O 1
ATOM 1259 N N . PHE A 1 165 ? -8.513 1.037 -16.280 1.00 12.32 585 PHE A N 1
ATOM 1260 C CA . PHE A 1 165 ? -8.190 2.411 -16.679 1.00 12.41 585 PHE A CA 1
ATOM 1261 C C . PHE A 1 165 ? -7.575 3.103 -15.461 1.00 11.54 585 PHE A C 1
ATOM 1262 O O . PHE A 1 165 ? -8.045 2.877 -14.294 1.00 12.07 585 PHE A O 1
ATOM 1270 N N . TYR A 1 166 ? -6.623 3.986 -15.663 1.00 11.49 586 TYR A N 1
ATOM 1271 C CA . TYR A 1 166 ? -6.055 4.763 -14.586 1.00 11.75 586 TYR A CA 1
ATOM 1272 C C . TYR A 1 166 ? -6.021 6.224 -14.923 1.00 11.55 586 TYR A C 1
ATOM 1273 O O . TYR A 1 166 ? -5.619 6.607 -16.067 1.00 13.82 586 TYR A O 1
ATOM 1282 N N . TYR A 1 167 ? -6.356 7.106 -13.982 1.00 12.13 587 TYR A N 1
ATOM 1283 C CA . TYR A 1 167 ? -6.349 8.553 -14.222 1.00 12.15 587 TYR A CA 1
ATOM 1284 C C . TYR A 1 167 ? -5.472 9.194 -13.168 1.00 11.66 587 TYR A C 1
ATOM 1285 O O . TYR A 1 167 ? -5.810 9.175 -11.974 1.00 12.33 587 TYR A O 1
ATOM 1294 N N . ASN A 1 168 ? -4.336 9.740 -13.585 1.00 11.90 588 ASN A N 1
ATOM 1295 C CA . ASN A 1 168 ? -3.488 10.489 -12.666 1.00 12.41 588 ASN A CA 1
ATOM 1296 C C . ASN A 1 168 ? -4.258 11.692 -12.171 1.00 13.07 588 ASN A C 1
ATOM 1297 O O . ASN A 1 168 ? -4.981 12.360 -12.938 1.00 15.36 588 ASN A O 1
ATOM 1302 N N . ILE A 1 169 ? -4.174 11.947 -10.871 1.00 12.60 589 ILE A N 1
ATOM 1303 C CA . ILE A 1 169 ? -4.856 13.101 -10.267 1.00 13.83 589 ILE A CA 1
ATOM 1304 C C . ILE A 1 169 ? -3.834 14.150 -9.900 1.00 13.68 589 ILE A C 1
ATOM 1305 O O . ILE A 1 169 ? -3.788 15.216 -10.535 1.00 17.42 589 ILE A O 1
ATOM 1310 N N . ALA A 1 170 ? -2.958 13.832 -8.948 1.00 14.59 590 ALA A N 1
ATOM 1311 C CA . ALA A 1 170 ? -1.923 14.792 -8.539 1.00 15.24 590 ALA A CA 1
ATOM 1312 C C . ALA A 1 170 ? -0.526 14.160 -8.435 1.00 15.84 590 ALA A C 1
ATOM 1313 O O . ALA A 1 170 ? 0.353 14.659 -7.743 1.00 18.91 590 ALA A O 1
ATOM 1315 N N . GLY A 1 171 ? -0.351 13.027 -9.122 1.00 15.21 591 GLY A N 1
ATOM 1316 C CA . GLY A 1 171 ? 0.943 12.368 -9.216 1.00 15.51 591 GLY A CA 1
ATOM 1317 C C . GLY A 1 171 ? 1.768 12.999 -10.318 1.00 16.46 591 GLY A C 1
ATOM 1318 O O . GLY A 1 171 ? 1.329 13.956 -10.955 1.00 18.43 591 GLY A O 1
ATOM 1319 N N . PRO A 1 172 ? 2.948 12.429 -10.566 1.00 17.66 592 PRO A N 1
ATOM 1320 C CA . PRO A 1 172 ? 3.806 12.973 -11.618 1.00 19.29 592 PRO A CA 1
ATOM 1321 C C . PRO A 1 172 ? 3.175 12.773 -12.999 1.00 19.97 592 PRO A C 1
ATOM 1322 O O . PRO A 1 172 ? 2.477 11.780 -13.228 1.00 19.00 592 PRO A O 1
ATOM 1326 N N . ASP A 1 173 ? 3.407 13.716 -13.918 1.00 25.88 593 ASP A N 1
ATOM 1327 C CA . ASP A 1 173 ? 2.847 13.608 -15.261 1.00 26.08 593 ASP A CA 1
ATOM 1328 C C . ASP A 1 173 ? 3.342 12.336 -15.943 1.00 22.66 593 ASP A C 1
ATOM 1329 O O . ASP A 1 173 ? 2.681 11.805 -16.837 1.00 24.03 593 ASP A O 1
ATOM 1334 N N . SER A 1 174 ? 4.477 11.815 -15.479 1.00 20.84 594 SER A N 1
ATOM 1335 C CA . SER A 1 174 ? 5.014 10.583 -16.041 1.00 21.67 594 SER A CA 1
ATOM 1336 C C . SER A 1 174 ? 4.167 9.325 -15.704 1.00 20.11 594 SER A C 1
ATOM 1337 O O . SER A 1 174 ? 4.365 8.279 -16.336 1.00 22.42 594 SER A O 1
ATOM 1340 N N . HIS A 1 175 ? 3.212 9.430 -14.770 1.00 17.08 595 HIS A N 1
ATOM 1341 C CA . HIS A 1 175 ? 2.182 8.402 -14.574 1.00 15.08 595 HIS A CA 1
ATOM 1342 C C . HIS A 1 175 ? 1.098 8.580 -15.616 1.00 14.92 595 HIS A C 1
ATOM 1343 O O . HIS A 1 175 ? 0.083 9.225 -15.371 1.00 18.85 595 HIS A O 1
ATOM 1350 N N . ILE A 1 176 ? 1.330 8.037 -16.805 1.00 15.12 596 ILE A N 1
ATOM 1351 C CA . ILE A 1 176 ? 0.482 8.345 -17.957 1.00 14.94 596 ILE A CA 1
ATOM 1352 C C . ILE A 1 176 ? -0.902 7.714 -17.777 1.00 13.34 596 ILE A C 1
ATOM 1353 O O . ILE A 1 176 ? -1.012 6.508 -17.486 1.00 13.86 596 ILE A O 1
ATOM 1358 N N . SER A 1 177 ? -1.946 8.530 -17.941 1.00 14.29 597 SER A N 1
ATOM 1359 C CA . SER A 1 177 ? -3.337 8.095 -17.770 1.00 13.58 597 SER A CA 1
ATOM 1360 C C . SER A 1 177 ? -3.846 7.290 -18.956 1.00 14.02 597 SER A C 1
ATOM 1361 O O . SER A 1 177 ? -3.352 7.428 -20.073 1.00 15.56 597 SER A O 1
ATOM 1364 N N . GLY A 1 178 ? -4.839 6.452 -18.734 1.00 14.38 598 GLY A N 1
ATOM 1365 C CA . GLY A 1 178 ? -5.626 5.817 -19.774 1.00 14.97 598 GLY A CA 1
ATOM 1366 C C . GLY A 1 178 ? -5.797 4.337 -19.575 1.00 14.74 598 GLY A C 1
ATOM 1367 O O . GLY A 1 178 ? -5.439 3.775 -18.519 1.00 13.97 598 GLY A O 1
ATOM 1368 N N . ALA A 1 179 ? -6.406 3.679 -20.557 1.00 14.43 599 ALA A N 1
ATOM 1369 C CA . ALA A 1 179 ? -6.691 2.265 -20.514 1.00 13.71 599 ALA A CA 1
ATOM 1370 C C . ALA A 1 179 ? -5.439 1.445 -20.577 1.00 14.30 599 ALA A C 1
ATOM 1371 O O . ALA A 1 179 ? -4.529 1.736 -21.371 1.00 16.33 599 ALA A O 1
ATOM 1373 N N . LEU A 1 180 ? -5.392 0.367 -19.806 1.00 15.00 600 LEU A N 1
ATOM 1374 C CA . LEU A 1 180 ? -4.446 -0.697 -20.040 1.00 14.63 600 LEU A CA 1
ATOM 1375 C C . LEU A 1 180 ? -4.723 -1.328 -21.420 1.00 15.22 600 LEU A C 1
ATOM 1376 O O . LEU A 1 180 ? -5.826 -1.821 -21.662 1.00 15.89 600 LEU A O 1
ATOM 1381 N N . ALA A 1 181 ? -3.729 -1.260 -22.303 1.00 16.04 601 ALA A N 1
ATOM 1382 C CA . ALA A 1 181 ? -3.926 -1.634 -23.747 1.00 17.02 601 ALA A CA 1
ATOM 1383 C C . ALA A 1 181 ? -2.643 -2.153 -24.356 1.00 18.72 601 ALA A C 1
ATOM 1384 O O . ALA A 1 181 ? -1.547 -1.707 -23.983 1.00 19.23 601 ALA A O 1
ATOM 1386 N N . GLN A 1 182 ? -2.776 -3.047 -25.348 1.00 22.21 602 GLN A N 1
ATOM 1387 C CA . GLN A 1 182 ? -1.607 -3.559 -26.061 1.00 23.51 602 GLN A CA 1
ATOM 1388 C C . GLN A 1 182 ? -0.860 -2.408 -26.716 1.00 23.79 602 GLN A C 1
ATOM 1389 O O . GLN A 1 182 ? -1.495 -1.508 -27.273 1.00 25.67 602 GLN A O 1
ATOM 1395 N N . LYS A 1 183 ? 0.475 -2.436 -26.643 1.00 27.31 603 LYS A N 1
ATOM 1396 C CA . LYS A 1 183 ? 1.367 -1.476 -27.336 1.00 33.60 603 LYS A CA 1
ATOM 1397 C C . LYS A 1 183 ? 1.258 -0.039 -26.837 1.00 33.55 603 LYS A C 1
ATOM 1398 O O . LYS A 1 183 ? 1.766 0.889 -27.468 1.00 50.14 603 LYS A O 1
ATOM 1400 N N . VAL A 1 184 ? 0.592 0.145 -25.689 1.00 21.80 604 VAL A N 1
ATOM 1401 C CA . VAL A 1 184 ? 0.529 1.453 -25.058 1.00 22.17 604 VAL A CA 1
ATOM 1402 C C . VAL A 1 184 ? 1.339 1.378 -23.764 1.00 17.27 604 VAL A C 1
ATOM 1403 O O . VAL A 1 184 ? 1.068 0.533 -22.921 1.00 20.63 604 VAL A O 1
ATOM 1407 N N . ASP A 1 185 ? 2.327 2.270 -23.619 1.00 20.07 605 ASP A N 1
ATOM 1408 C CA . ASP A 1 185 ? 3.133 2.412 -22.412 1.00 22.23 605 ASP A CA 1
ATOM 1409 C C . ASP A 1 185 ? 2.510 3.475 -21.528 1.00 19.32 605 ASP A C 1
ATOM 1410 O O . ASP A 1 185 ? 2.536 4.665 -21.836 1.00 25.05 605 ASP A O 1
ATOM 1415 N N . ASN A 1 186 ? 1.936 3.049 -20.414 1.00 16.56 606 ASN A N 1
ATOM 1416 C CA . ASN A 1 186 ? 1.307 3.999 -19.500 1.00 16.05 606 ASN A CA 1
ATOM 1417 C C . ASN A 1 186 ? 1.418 3.487 -18.075 1.00 15.04 606 ASN A C 1
ATOM 1418 O O . ASN A 1 186 ? 2.122 2.486 -17.827 1.00 16.01 606 ASN A O 1
ATOM 1423 N N . PHE A 1 187 ? 0.765 4.162 -17.121 1.00 13.67 607 PHE A N 1
ATOM 1424 C CA . PHE A 1 187 ? 0.991 3.788 -15.731 1.00 12.95 607 PHE A CA 1
ATOM 1425 C C . PHE A 1 187 ? 0.544 2.345 -15.508 1.00 12.57 607 PHE A C 1
ATOM 1426 O O . PHE A 1 187 ? 1.234 1.579 -14.794 1.00 13.91 607 PHE A O 1
ATOM 1434 N N . LEU A 1 188 ? -0.592 1.958 -16.108 1.00 13.20 608 LEU A N 1
ATOM 1435 C CA . LEU A 1 188 ? -1.065 0.590 -15.894 1.00 14.14 608 LEU A CA 1
ATOM 1436 C C . LEU A 1 188 ? -0.170 -0.454 -16.528 1.00 13.33 608 LEU A C 1
ATOM 1437 O O . LEU A 1 188 ? 0.020 -1.518 -15.955 1.00 14.41 608 LEU A O 1
ATOM 1442 N N . SER A 1 189 ? 0.385 -0.207 -17.719 1.00 13.87 609 SER A N 1
ATOM 1443 C CA . SER A 1 189 ? 1.298 -1.205 -18.261 1.00 15.67 609 SER A CA 1
ATOM 1444 C C . SER A 1 189 ? 2.541 -1.346 -17.403 1.00 15.69 609 SER A C 1
ATOM 1445 O O . SER A 1 189 ? 3.068 -2.433 -17.232 1.00 16.68 609 SER A O 1
ATOM 1448 N N . GLU A 1 190 ? 2.999 -0.235 -16.842 1.00 15.40 610 GLU A N 1
ATOM 1449 C CA . GLU A 1 190 ? 4.154 -0.271 -15.964 1.00 14.74 610 GLU A CA 1
ATOM 1450 C C . GLU A 1 190 ? 3.805 -1.090 -14.675 1.00 14.32 610 GLU A C 1
ATOM 1451 O O . GLU A 1 190 ? 4.576 -1.974 -14.243 1.00 15.84 610 GLU A O 1
ATOM 1457 N N . MET A 1 191 ? 2.644 -0.822 -14.068 1.00 14.17 611 MET A N 1
ATOM 1458 C CA . MET A 1 191 ? 2.191 -1.603 -12.919 1.00 14.86 611 MET A CA 1
ATOM 1459 C C . MET A 1 191 ? 2.066 -3.083 -13.272 1.00 14.72 611 MET A C 1
ATOM 1460 O O . MET A 1 191 ? 2.521 -3.961 -12.526 1.00 15.00 611 MET A O 1
ATOM 1465 N N . TRP A 1 192 ? 1.422 -3.383 -14.392 1.00 14.25 612 TRP A N 1
ATOM 1466 C CA . TRP A 1 192 ? 1.252 -4.766 -14.775 1.00 14.63 612 TRP A CA 1
ATOM 1467 C C . TRP A 1 192 ? 2.574 -5.464 -14.924 1.00 15.02 612 TRP A C 1
ATOM 1468 O O . TRP A 1 192 ? 2.778 -6.570 -14.420 1.00 16.08 612 TRP A O 1
ATOM 1479 N N . ASN A 1 193 ? 3.484 -4.819 -15.654 1.00 14.96 613 ASN A N 1
ATOM 1480 C CA . ASN A 1 193 ? 4.781 -5.408 -15.878 1.00 17.53 613 ASN A CA 1
ATOM 1481 C C . ASN A 1 193 ? 5.564 -5.638 -14.572 1.00 16.19 613 ASN A C 1
ATOM 1482 O O . ASN A 1 193 ? 6.306 -6.623 -14.435 1.00 19.03 613 ASN A O 1
ATOM 1487 N N . SER A 1 194 ? 5.344 -4.755 -13.588 1.00 17.00 614 SER A N 1
ATOM 1488 C CA . SER A 1 194 ? 5.992 -4.916 -12.290 1.00 17.59 614 SER A CA 1
ATOM 1489 C C . SER A 1 194 ? 5.492 -6.141 -11.510 1.00 17.51 614 SER A C 1
ATOM 1490 O O . SER A 1 194 ? 6.224 -6.698 -10.693 1.00 22.41 614 SER A O 1
ATOM 1493 N N . TYR A 1 195 ? 4.246 -6.544 -11.773 1.00 15.05 615 TYR A N 1
ATOM 1494 C CA . TYR A 1 195 ? 3.711 -7.806 -11.243 1.00 17.70 615 TYR A CA 1
ATOM 1495 C C . TYR A 1 195 ? 4.322 -9.011 -11.986 1.00 17.14 615 TYR A C 1
ATOM 1496 O O . TYR A 1 195 ? 4.762 -9.977 -11.347 1.00 18.25 615 TYR A O 1
ATOM 1505 N N . ASP A 1 196 ? 4.319 -8.970 -13.321 1.00 17.39 616 ASP A N 1
ATOM 1506 C CA . ASP A 1 196 ? 4.914 -10.037 -14.154 1.00 18.63 616 ASP A CA 1
ATOM 1507 C C . ASP A 1 196 ? 5.111 -9.485 -15.543 1.00 17.18 616 ASP A C 1
ATOM 1508 O O . ASP A 1 196 ? 4.209 -8.876 -16.095 1.00 19.49 616 ASP A O 1
ATOM 1513 N N . ALA A 1 197 ? 6.287 -9.719 -16.105 1.00 21.28 617 ALA A N 1
ATOM 1514 C CA . ALA A 1 197 ? 6.600 -9.236 -17.438 1.00 22.05 617 ALA A CA 1
ATOM 1515 C C . ALA A 1 197 ? 5.620 -9.800 -18.486 1.00 19.67 617 ALA A C 1
ATOM 1516 O O . ALA A 1 197 ? 5.436 -9.193 -19.530 1.00 25.65 617 ALA A O 1
ATOM 1518 N N . THR A 1 198 ? 4.987 -10.943 -18.197 1.00 22.84 618 THR A N 1
ATOM 1519 C CA . THR A 1 198 ? 4.031 -11.575 -19.130 1.00 24.58 618 THR A CA 1
ATOM 1520 C C . THR A 1 198 ? 2.559 -11.246 -18.847 1.00 21.70 618 THR A C 1
ATOM 1521 O O . THR A 1 198 ? 1.663 -11.784 -19.483 1.00 26.54 618 THR A O 1
ATOM 1525 N N . ALA A 1 199 ? 2.295 -10.376 -17.876 1.00 20.93 619 ALA A N 1
ATOM 1526 C CA . ALA A 1 199 ? 0.901 -10.100 -17.493 1.00 20.12 619 ALA A CA 1
ATOM 1527 C C . ALA A 1 199 ? 0.051 -9.497 -18.629 1.00 17.98 619 ALA A C 1
ATOM 1528 O O . ALA A 1 199 ? -1.174 -9.685 -18.645 1.00 20.35 619 ALA A O 1
ATOM 1530 N N . GLY A 1 200 ? 0.676 -8.760 -19.560 1.00 20.22 620 GLY A N 1
ATOM 1531 C CA . GLY A 1 200 ? -0.045 -8.234 -20.726 1.00 21.69 620 GLY A CA 1
ATOM 1532 C C . GLY A 1 200 ? -1.203 -7.332 -20.356 1.00 19.18 620 GLY A C 1
ATOM 1533 O O . GLY A 1 200 ? -1.013 -6.333 -19.645 1.00 21.83 620 GLY A O 1
ATOM 1534 N N . THR A 1 201 ? -2.404 -7.674 -20.819 1.00 18.73 621 THR A N 1
ATOM 1535 C CA . THR A 1 201 ? -3.593 -6.903 -20.445 1.00 18.61 621 THR A CA 1
ATOM 1536 C C . THR A 1 201 ? -4.548 -7.794 -19.656 1.00 16.56 621 THR A C 1
ATOM 1537 O O . THR A 1 201 ? -5.738 -7.528 -19.577 1.00 17.48 621 THR A O 1
ATOM 1541 N N . SER A 1 202 ? -4.003 -8.864 -19.079 1.00 16.78 622 SER A N 1
ATOM 1542 C CA . SER A 1 202 ? -4.812 -9.889 -18.390 1.00 16.52 622 SER A CA 1
ATOM 1543 C C . SER A 1 202 ? -5.313 -9.413 -17.015 1.00 14.42 622 SER A C 1
ATOM 1544 O O . SER A 1 202 ? -4.848 -8.384 -16.457 1.00 15.11 622 SER A O 1
ATOM 1547 N N . ARG A 1 203 ? -6.214 -10.187 -16.418 1.00 15.13 623 ARG A N 1
ATOM 1548 C CA . ARG A 1 203 ? -6.702 -9.861 -15.081 1.00 13.73 623 ARG A CA 1
ATOM 1549 C C . ARG A 1 203 ? -5.668 -10.191 -14.011 1.00 14.09 623 ARG A C 1
ATOM 1550 O O . ARG A 1 203 ? -5.852 -9.803 -12.853 1.00 13.82 623 ARG A O 1
ATOM 1558 N N . LYS A 1 204 ? -4.569 -10.863 -14.365 1.00 13.15 624 LYS A N 1
ATOM 1559 C CA . LYS A 1 204 ? -3.749 -11.531 -13.331 1.00 14.70 624 LYS A CA 1
ATOM 1560 C C . LYS A 1 204 ? -3.280 -10.637 -12.169 1.00 14.41 624 LYS A C 1
ATOM 1561 O O . LYS A 1 204 ? -3.406 -11.066 -10.994 1.00 14.05 624 LYS A O 1
ATOM 1567 N N . PRO A 1 205 ? -2.781 -9.410 -12.450 1.00 13.23 625 PRO A N 1
ATOM 1568 C CA . PRO A 1 205 ? -2.271 -8.609 -11.315 1.00 14.27 625 PRO A CA 1
ATOM 1569 C C . PRO A 1 205 ? -3.330 -8.177 -10.306 1.00 13.26 625 PRO A C 1
ATOM 1570 O O . PRO A 1 205 ? -2.974 -7.750 -9.202 1.00 13.19 625 PRO A O 1
ATOM 1574 N N . MET A 1 206 ? -4.593 -8.258 -10.698 1.00 11.72 626 MET A N 1
ATOM 1575 C CA . MET A 1 206 ? -5.712 -7.793 -9.876 1.00 11.21 626 MET A CA 1
ATOM 1576 C C . MET A 1 206 ? -6.650 -8.921 -9.467 1.00 11.66 626 MET A C 1
ATOM 1577 O O . MET A 1 206 ? -7.749 -8.666 -8.966 1.00 12.71 626 MET A O 1
ATOM 1582 N N . SER A 1 207 ? -6.212 -10.167 -9.669 1.00 12.26 627 SER A N 1
ATOM 1583 C CA . SER A 1 207 ? -7.088 -11.315 -9.557 1.00 12.47 627 SER A CA 1
ATOM 1584 C C . SER A 1 207 ? -6.838 -12.200 -8.325 1.00 12.13 627 SER A C 1
ATOM 1585 O O . SER A 1 207 ? -5.726 -12.613 -8.075 1.00 14.72 627 SER A O 1
ATOM 1588 N N . TYR A 1 208 ? -7.911 -12.479 -7.594 1.00 12.08 628 TYR A N 1
ATOM 1589 C CA . TYR A 1 208 ? -7.869 -13.492 -6.549 1.00 12.98 628 TYR A CA 1
ATOM 1590 C C . TYR A 1 208 ? -7.572 -14.871 -7.150 1.00 13.75 628 TYR A C 1
ATOM 1591 O O . TYR A 1 208 ? -6.712 -15.614 -6.664 1.00 14.80 628 TYR A O 1
ATOM 1600 N N . PHE A 1 209 ? -8.321 -15.236 -8.179 1.00 13.90 629 PHE A N 1
ATOM 1601 C CA . PHE A 1 209 ? -8.227 -16.594 -8.721 1.00 14.74 629 PHE A CA 1
ATOM 1602 C C . PHE A 1 209 ? -6.870 -16.918 -9.349 1.00 15.29 629 PHE A C 1
ATOM 1603 O O . PHE A 1 209 ? -6.468 -18.091 -9.350 1.00 18.34 629 PHE A O 1
ATOM 1611 N N . GLU A 1 210 ? -6.133 -15.884 -9.751 1.00 14.66 630 GLU A N 1
ATOM 1612 C CA . GLU A 1 210 ? -4.792 -16.065 -10.331 1.00 16.13 630 GLU A CA 1
ATOM 1613 C C . GLU A 1 210 ? -3.667 -15.941 -9.310 1.00 15.61 630 GLU A C 1
ATOM 1614 O O . GLU A 1 210 ? -2.499 -16.063 -9.675 1.00 17.69 630 GLU A O 1
ATOM 1620 N N . ASN A 1 211 ? -4.017 -15.704 -8.027 1.00 14.29 631 ASN A N 1
ATOM 1621 C CA . ASN A 1 211 ? -3.039 -15.459 -6.969 1.00 15.02 631 ASN A CA 1
ATOM 1622 C C . ASN A 1 211 ? -3.382 -16.194 -5.679 1.00 15.03 631 ASN A C 1
ATOM 1623 O O . ASN A 1 211 ? -2.943 -15.756 -4.624 1.00 15.67 631 ASN A O 1
ATOM 1628 N N . THR A 1 212 ? -4.125 -17.303 -5.759 1.00 15.40 632 THR A N 1
ATOM 1629 C CA . THR A 1 212 ? -4.680 -17.908 -4.570 1.00 15.96 632 THR A CA 1
ATOM 1630 C C . THR A 1 212 ? -3.599 -18.314 -3.583 1.00 16.00 632 THR A C 1
ATOM 1631 O O . THR A 1 212 ? -3.859 -18.296 -2.392 1.00 19.01 632 THR A O 1
ATOM 1635 N N . THR A 1 213 ? -2.398 -18.650 -4.043 1.00 15.03 633 THR A N 1
ATOM 1636 C CA . THR A 1 213 ? -1.347 -19.105 -3.128 1.00 17.40 633 THR A CA 1
ATOM 1637 C C . THR A 1 213 ? -0.330 -18.024 -2.855 1.00 15.15 633 THR A C 1
ATOM 1638 O O . THR A 1 213 ? 0.664 -18.273 -2.176 1.00 16.74 633 THR A O 1
ATOM 1642 N N . ASN A 1 214 ? -0.576 -16.823 -3.388 1.00 14.70 634 ASN A N 1
ATOM 1643 C CA . ASN A 1 214 ? 0.331 -15.709 -3.132 1.00 15.00 634 ASN A CA 1
ATOM 1644 C C . ASN A 1 214 ? -0.371 -14.371 -3.184 1.00 15.03 634 ASN A C 1
ATOM 1645 O O . ASN A 1 214 ? 0.018 -13.469 -3.937 1.00 16.81 634 ASN A O 1
ATOM 1650 N N . LEU A 1 215 ? -1.416 -14.227 -2.368 1.00 13.69 635 LEU A N 1
ATOM 1651 C CA . LEU A 1 215 ? -2.245 -13.030 -2.492 1.00 15.13 635 LEU A CA 1
ATOM 1652 C C . LEU A 1 215 ? -1.467 -11.768 -2.221 1.00 14.85 635 LEU A C 1
ATOM 1653 O O . LEU A 1 215 ? -1.783 -10.727 -2.771 1.00 15.86 635 LEU A O 1
ATOM 1658 N N . SER A 1 216 ? -0.446 -11.871 -1.368 1.00 15.66 636 SER A N 1
ATOM 1659 C CA . SER A 1 216 ? 0.307 -10.694 -0.955 1.00 18.45 636 SER A CA 1
ATOM 1660 C C . SER A 1 216 ? 1.096 -10.114 -2.155 1.00 17.14 636 SER A C 1
ATOM 1661 O O . SER A 1 216 ? 1.576 -8.987 -2.056 1.00 18.91 636 SER A O 1
ATOM 1664 N N . LYS A 1 217 ? 1.235 -10.890 -3.253 1.00 16.72 637 LYS A N 1
ATOM 1665 C CA . LYS A 1 217 ? 1.983 -10.461 -4.458 1.00 18.36 637 LYS A CA 1
ATOM 1666 C C . LYS A 1 217 ? 1.113 -9.711 -5.476 1.00 15.79 637 LYS A C 1
ATOM 1667 O O . LYS A 1 217 ? 1.638 -9.057 -6.398 1.00 16.46 637 LYS A O 1
ATOM 1669 N N . ALA A 1 218 ? -0.210 -9.860 -5.372 1.00 14.35 638 ALA A N 1
ATOM 1670 C CA . ALA A 1 218 ? -1.098 -9.174 -6.326 1.00 13.87 638 ALA A CA 1
ATOM 1671 C C . ALA A 1 218 ? -0.994 -7.666 -6.117 1.00 12.91 638 ALA A C 1
ATOM 1672 O O . ALA A 1 218 ? -0.723 -7.192 -5.002 1.00 14.27 638 ALA A O 1
ATOM 1674 N N . LEU A 1 219 ? -1.192 -6.877 -7.172 1.00 11.93 639 LEU A N 1
ATOM 1675 C CA . LEU A 1 219 ? -1.389 -5.433 -6.950 1.00 12.31 639 LEU A CA 1
ATOM 1676 C C . LEU A 1 219 ? -2.617 -5.180 -6.058 1.00 11.08 639 LEU A C 1
ATOM 1677 O O . LEU A 1 219 ? -2.650 -4.251 -5.243 1.00 13.13 639 LEU A O 1
ATOM 1682 N N . GLY A 1 220 ? -3.614 -6.015 -6.221 1.00 11.73 640 GLY A N 1
ATOM 1683 C CA . GLY A 1 220 ? -4.841 -5.956 -5.481 1.00 12.42 640 GLY A CA 1
ATOM 1684 C C . GLY A 1 220 ? -5.680 -7.162 -5.828 1.00 11.56 640 GLY A C 1
ATOM 1685 O O . GLY A 1 220 ? -5.340 -7.898 -6.767 1.00 12.62 640 GLY A O 1
ATOM 1686 N N . TYR A 1 221 ? -6.746 -7.404 -5.074 1.00 11.35 641 TYR A N 1
ATOM 1687 C CA . TYR A 1 221 ? -7.613 -8.556 -5.345 1.00 11.78 641 TYR A CA 1
ATOM 1688 C C . TYR A 1 221 ? -8.882 -8.399 -4.528 1.00 11.49 641 TYR A C 1
ATOM 1689 O O . TYR A 1 221 ? -8.879 -7.727 -3.492 1.00 12.55 641 TYR A O 1
ATOM 1698 N N . ILE A 1 222 ? -9.915 -9.120 -4.903 1.00 11.32 642 ILE A N 1
ATOM 1699 C CA . ILE A 1 222 ? -11.150 -9.212 -4.131 1.00 11.75 642 ILE A CA 1
ATOM 1700 C C . ILE A 1 222 ? -11.138 -10.477 -3.322 1.00 12.90 642 ILE A C 1
ATOM 1701 O O . ILE A 1 222 ? -10.886 -11.562 -3.849 1.00 13.55 642 ILE A O 1
ATOM 1706 N N . ASP A 1 223 ? -11.425 -10.367 -2.024 1.00 12.72 643 ASP A N 1
ATOM 1707 C CA . ASP A 1 223 ? -11.515 -11.604 -1.211 1.00 14.01 643 ASP A CA 1
ATOM 1708 C C . ASP A 1 223 ? -12.887 -12.272 -1.422 1.00 12.81 643 ASP A C 1
ATOM 1709 O O . ASP A 1 223 ? -13.887 -11.597 -1.751 1.00 14.90 643 ASP A O 1
ATOM 1714 N N . GLN A 1 224 ? -12.947 -13.594 -1.238 1.00 14.49 644 GLN A N 1
ATOM 1715 C CA . GLN A 1 224 ? -14.178 -14.359 -1.525 1.00 14.28 644 GLN A CA 1
ATOM 1716 C C . GLN A 1 224 ? -15.062 -14.617 -0.294 1.00 14.91 644 GLN A C 1
ATOM 1717 O O . GLN A 1 224 ? -15.945 -15.485 -0.360 1.00 17.82 644 GLN A O 1
ATOM 1723 N N . THR A 1 225 ? -14.800 -13.906 0.808 1.00 15.99 645 THR A N 1
ATOM 1724 C CA . THR A 1 225 ? -15.577 -14.042 2.043 1.00 18.18 645 THR A CA 1
ATOM 1725 C C . THR A 1 225 ? -16.536 -12.870 2.201 1.00 16.25 645 THR A C 1
ATOM 1726 O O . THR A 1 225 ? -17.757 -13.039 2.378 1.00 18.66 645 THR A O 1
ATOM 1730 N N . ASP A 1 226 ? -15.951 -11.676 2.140 1.00 16.43 646 ASP A N 1
ATOM 1731 C CA . ASP A 1 226 ? -16.681 -10.417 2.284 1.00 16.42 646 ASP A CA 1
ATOM 1732 C C . ASP A 1 226 ? -16.693 -9.569 1.013 1.00 13.51 646 ASP A C 1
ATOM 1733 O O . ASP A 1 226 ? -17.424 -8.580 0.968 1.00 14.48 646 ASP A O 1
ATOM 1738 N N . PHE A 1 227 ? -15.876 -9.931 0.004 1.00 14.50 647 PHE A N 1
ATOM 1739 C CA . PHE A 1 227 ? -15.894 -9.260 -1.314 1.00 12.77 647 PHE A CA 1
ATOM 1740 C C . PHE A 1 227 ? -15.371 -7.835 -1.250 1.00 11.88 647 PHE A C 1
ATOM 1741 O O . PHE A 1 227 ? -15.683 -7.011 -2.081 1.00 13.23 647 PHE A O 1
ATOM 1749 N N . LYS A 1 228 ? -14.529 -7.542 -0.253 1.00 12.57 648 LYS A N 1
ATOM 1750 C CA . LYS A 1 228 ? -13.797 -6.283 -0.226 1.00 12.24 648 LYS A CA 1
ATOM 1751 C C . LYS A 1 228 ? -12.706 -6.317 -1.289 1.00 11.93 648 LYS A C 1
ATOM 1752 O O . LYS A 1 228 ? -12.127 -7.373 -1.596 1.00 12.78 648 LYS A O 1
ATOM 1758 N N . VAL A 1 229 ? -12.408 -5.146 -1.838 1.00 11.77 649 VAL A N 1
ATOM 1759 C CA . VAL A 1 229 ? -11.219 -4.983 -2.663 1.00 10.87 649 VAL A CA 1
ATOM 1760 C C . VAL A 1 229 ? -10.015 -4.706 -1.734 1.00 10.49 649 VAL A C 1
ATOM 1761 O O . VAL A 1 229 ? -10.086 -3.788 -0.926 1.00 12.28 649 VAL A O 1
ATOM 1765 N N . HIS A 1 230 ? -8.954 -5.510 -1.870 1.00 10.61 650 HIS A N 1
ATOM 1766 C CA . HIS A 1 230 ? -7.703 -5.328 -1.169 1.00 11.58 650 HIS A CA 1
ATOM 1767 C C . HIS A 1 230 ? -6.672 -4.746 -2.042 1.00 11.92 650 HIS A C 1
ATOM 1768 O O . HIS A 1 230 ? -6.553 -5.156 -3.192 1.00 13.26 650 HIS A O 1
ATOM 1775 N N . ILE A 1 231 ? -5.953 -3.741 -1.559 1.00 11.52 651 ILE A N 1
ATOM 1776 C CA . ILE A 1 231 ? -4.813 -3.134 -2.243 1.00 11.67 651 ILE A CA 1
ATOM 1777 C C . ILE A 1 231 ? -3.583 -3.428 -1.403 1.00 11.48 651 ILE A C 1
ATOM 1778 O O . ILE A 1 231 ? -3.546 -3.124 -0.196 1.00 13.16 651 ILE A O 1
ATOM 1783 N N . ASN A 1 232 ? -2.587 -4.079 -1.978 1.00 11.98 652 ASN A N 1
ATOM 1784 C CA . ASN A 1 232 ? -1.393 -4.435 -1.220 1.00 13.17 652 ASN A CA 1
ATOM 1785 C C . ASN A 1 232 ? -0.432 -3.275 -1.122 1.00 12.85 652 ASN A C 1
ATOM 1786 O O . ASN A 1 232 ? -0.429 -2.422 -2.000 1.00 13.24 652 ASN A O 1
ATOM 1791 N N . PRO A 1 233 ? 0.355 -3.226 -0.025 1.00 13.43 653 PRO A N 1
ATOM 1792 C CA . PRO A 1 233 ? 1.269 -2.098 0.211 1.00 13.34 653 PRO A CA 1
ATOM 1793 C C . PRO A 1 233 ? 2.493 -2.102 -0.703 1.00 13.44 653 PRO A C 1
ATOM 1794 O O . PRO A 1 233 ? 2.941 -3.154 -1.171 1.00 14.87 653 PRO A O 1
ATOM 1798 N N . ASN A 1 234 ? 3.024 -0.914 -0.943 1.00 13.07 654 ASN A N 1
ATOM 1799 C CA 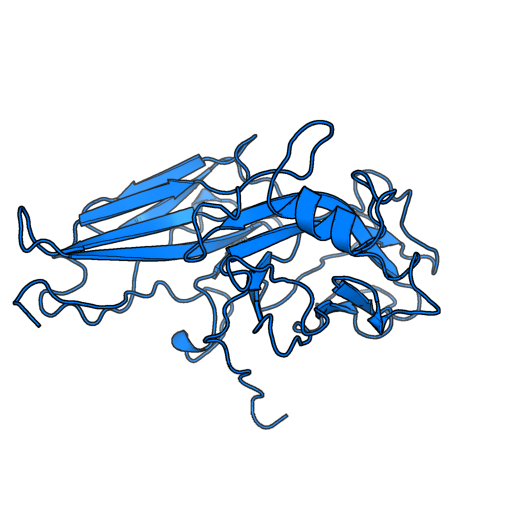. ASN A 1 234 ? 4.334 -0.739 -1.542 1.00 13.71 654 ASN A CA 1
ATOM 1800 C C . ASN A 1 234 ? 4.442 -1.174 -3.016 1.00 13.39 654 ASN A C 1
ATOM 1801 O O . ASN A 1 234 ? 5.561 -1.350 -3.502 1.00 18.11 654 ASN A O 1
ATOM 1806 N N . LEU A 1 235 ? 3.311 -1.292 -3.727 1.00 13.35 655 LEU A N 1
ATOM 1807 C CA . LEU A 1 235 ? 3.333 -1.728 -5.143 1.00 13.48 655 LEU A CA 1
ATOM 1808 C C . LEU A 1 235 ? 2.900 -0.617 -6.106 1.00 11.83 655 LEU A C 1
ATOM 1809 O O . LEU A 1 235 ? 3.398 -0.527 -7.230 1.00 13.95 655 LEU A O 1
ATOM 1814 N N . TRP A 1 236 ? 1.954 0.231 -5.681 1.00 12.50 656 TRP A N 1
ATOM 1815 C CA . TRP A 1 236 ? 1.410 1.267 -6.555 1.00 12.39 656 TRP A CA 1
ATOM 1816 C C . TRP A 1 236 ? 2.271 2.494 -6.415 1.00 11.97 656 TRP A C 1
ATOM 1817 O O . TRP A 1 236 ? 1.896 3.494 -5.786 1.00 11.94 656 TRP A O 1
ATOM 1828 N N . ARG A 1 237 ? 3.449 2.410 -7.019 1.00 13.21 657 ARG A N 1
ATOM 1829 C CA . ARG A 1 237 ? 4.492 3.425 -6.908 1.00 12.93 657 ARG A CA 1
ATOM 1830 C C . ARG A 1 237 ? 5.555 3.097 -7.955 1.00 14.47 657 ARG A C 1
ATOM 1831 O O . ARG A 1 237 ? 5.686 1.951 -8.418 1.00 16.51 657 ARG A O 1
ATOM 1839 N N . ASN A 1 238 ? 6.345 4.098 -8.268 1.00 17.59 658 ASN A N 1
ATOM 1840 C CA . ASN A 1 238 ? 7.559 3.904 -9.032 1.00 16.77 658 ASN A CA 1
ATOM 1841 C C . ASN A 1 238 ? 8.550 4.985 -8.596 1.00 15.99 658 ASN A C 1
ATOM 1842 O O . ASN A 1 238 ? 8.292 5.700 -7.597 1.00 17.90 658 ASN A O 1
ATOM 1847 N N . LYS A 1 239 ? 9.720 5.034 -9.236 1.00 19.84 659 LYS A N 1
ATOM 1848 C CA . LYS A 1 239 ? 10.780 5.933 -8.792 1.00 21.29 659 LYS A CA 1
ATOM 1849 C C . LYS A 1 239 ? 10.315 7.377 -8.832 1.00 20.22 659 LYS A C 1
ATOM 1850 O O . LYS A 1 239 ? 10.622 8.189 -7.913 1.00 24.49 659 LYS A O 1
ATOM 1852 N N . ASP A 1 240 ? 9.520 7.704 -9.865 1.00 18.49 660 ASP A N 1
ATOM 1853 C CA . ASP A 1 240 ? 8.975 9.059 -9.949 1.00 17.57 660 ASP A CA 1
ATOM 1854 C C . ASP A 1 240 ? 7.990 9.407 -8.828 1.00 17.18 660 ASP A C 1
ATOM 1855 O O . ASP A 1 240 ? 7.774 10.578 -8.555 1.00 22.09 660 ASP A O 1
ATOM 1860 N N . GLY A 1 241 ? 7.358 8.416 -8.237 1.00 15.06 661 GLY A N 1
ATOM 1861 C CA . GLY A 1 241 ? 6.476 8.681 -7.112 1.00 14.77 661 GLY A CA 1
ATOM 1862 C C . GLY A 1 241 ? 5.417 7.642 -6.862 1.00 12.40 661 GLY A C 1
ATOM 1863 O O . GLY A 1 241 ? 5.177 6.742 -7.667 1.00 13.43 661 GLY A O 1
ATOM 1864 N N . TYR A 1 242 ? 4.789 7.748 -5.697 1.00 11.96 662 TYR A N 1
ATOM 1865 C CA . TYR A 1 242 ? 3.596 6.956 -5.385 1.00 11.88 662 TYR A CA 1
ATOM 1866 C C . TYR A 1 242 ? 2.447 7.284 -6.349 1.00 11.04 662 TYR A C 1
ATOM 1867 O O . TYR A 1 242 ? 2.315 8.441 -6.795 1.00 12.91 662 TYR A O 1
ATOM 1876 N N . ALA A 1 243 ? 1.603 6.297 -6.598 1.00 11.11 663 ALA A N 1
ATOM 1877 C CA . ALA A 1 243 ? 0.350 6.557 -7.301 1.00 10.29 663 ALA A CA 1
ATOM 1878 C C . ALA A 1 243 ? -0.423 7.657 -6.578 1.00 10.83 663 ALA A C 1
ATOM 1879 O O . ALA A 1 243 ? -0.533 7.632 -5.326 1.00 11.96 663 ALA A O 1
ATOM 1881 N N . ASN A 1 244 ? -0.965 8.605 -7.338 1.00 11.01 664 ASN A N 1
ATOM 1882 C CA . ASN A 1 244 ? -1.844 9.634 -6.837 1.00 11.03 664 ASN A CA 1
ATOM 1883 C C . ASN A 1 244 ? -2.858 9.823 -7.945 1.00 10.08 664 ASN A C 1
ATOM 1884 O O . ASN A 1 244 ? -2.615 10.539 -8.933 1.00 11.58 664 ASN A O 1
ATOM 1889 N N . GLY A 1 245 ? -3.938 9.078 -7.879 1.00 10.20 665 GLY A N 1
ATOM 1890 C CA . GLY A 1 245 ? -4.820 8.902 -9.021 1.00 10.87 665 GLY A CA 1
ATOM 1891 C C . GLY A 1 245 ? -5.855 7.840 -8.780 1.00 9.83 665 GLY A C 1
ATOM 1892 O O . GLY A 1 245 ? -5.951 7.305 -7.659 1.00 10.71 665 GLY A O 1
ATOM 1893 N N . ALA A 1 246 ? -6.661 7.526 -9.780 1.00 10.57 666 ALA A N 1
ATOM 1894 C CA . ALA A 1 246 ? -7.830 6.681 -9.602 1.00 10.45 666 ALA A CA 1
ATOM 1895 C C . ALA A 1 246 ? -7.868 5.559 -10.628 1.00 10.18 666 ALA A C 1
ATOM 1896 O O . ALA A 1 246 ? -7.676 5.816 -11.838 1.00 12.25 666 ALA A O 1
ATOM 1898 N N . MET A 1 247 ? -8.149 4.341 -10.211 1.00 10.52 667 MET A N 1
ATOM 1899 C CA . MET A 1 247 ? -8.233 3.144 -11.066 1.00 9.98 667 MET A CA 1
ATOM 1900 C C . MET A 1 247 ? -9.601 2.546 -11.045 1.00 11.33 667 MET A C 1
ATOM 1901 O O . MET A 1 247 ? -10.221 2.349 -9.958 1.00 11.19 667 MET A O 1
ATOM 1906 N N . ILE A 1 248 ? -10.106 2.235 -12.244 1.00 11.20 668 ILE A N 1
ATOM 1907 C CA . ILE A 1 248 ? -11.338 1.474 -12.395 1.00 10.96 668 ILE A CA 1
ATOM 1908 C C . ILE A 1 248 ? -11.082 0.231 -13.245 1.00 10.25 668 ILE A C 1
ATOM 1909 O O . ILE A 1 248 ? -10.280 0.332 -14.212 1.00 12.96 668 ILE A O 1
ATOM 1914 N N . GLY A 1 249 ? -11.696 -0.891 -12.918 1.00 10.95 669 GLY A N 1
ATOM 1915 C CA . GLY A 1 249 ? -11.634 -2.126 -13.758 1.00 12.17 669 GLY A CA 1
ATOM 1916 C C . GLY A 1 249 ? -12.951 -2.803 -13.741 1.00 11.82 669 GLY A C 1
ATOM 1917 O O . GLY A 1 249 ? -13.735 -2.672 -12.806 1.00 12.77 669 GLY A O 1
ATOM 1918 N N . GLN A 1 250 ? -13.275 -3.572 -14.792 1.00 11.93 670 GLN A N 1
ATOM 1919 C CA . GLN A 1 250 ? -14.446 -4.408 -14.794 1.00 12.05 670 GLN A CA 1
ATOM 1920 C C . GLN A 1 250 ? -14.240 -5.602 -13.896 1.00 11.32 670 GLN A C 1
ATOM 1921 O O . GLN A 1 250 ? -13.169 -6.242 -13.909 1.00 12.24 670 GLN A O 1
ATOM 1927 N N . ILE A 1 251 ? -15.312 -5.904 -13.155 1.00 12.10 671 ILE A N 1
ATOM 1928 C CA . ILE A 1 251 ? -15.347 -7.030 -12.211 1.00 12.86 671 ILE A CA 1
ATOM 1929 C C . ILE A 1 251 ? -16.470 -7.989 -12.661 1.00 12.61 671 ILE A C 1
ATOM 1930 O O . ILE A 1 251 ? -17.533 -7.537 -13.113 1.00 13.39 671 ILE A O 1
ATOM 1935 N N . THR A 1 252 ? -16.189 -9.287 -12.637 1.00 13.05 672 THR A N 1
ATOM 1936 C CA . THR A 1 252 ? -17.189 -10.274 -13.015 1.00 13.09 672 THR A CA 1
ATOM 1937 C C . THR A 1 252 ? -17.591 -11.096 -11.807 1.00 12.82 672 THR A C 1
ATOM 1938 O O . THR A 1 252 ? -16.825 -11.203 -10.822 1.00 13.94 672 THR A O 1
ATOM 1942 N N . TYR A 1 253 ? -18.767 -11.697 -11.852 1.00 13.95 673 TYR A N 1
ATOM 1943 C CA . TYR A 1 253 ? -19.214 -12.518 -10.713 1.00 14.41 673 TYR A CA 1
ATOM 1944 C C . TYR A 1 253 ? -19.839 -13.796 -11.219 1.00 14.81 673 TYR A C 1
ATOM 1945 O O . TYR A 1 253 ? -20.200 -13.918 -12.396 1.00 16.26 673 TYR A O 1
ATOM 1954 N N . ASP A 1 254 ? -19.922 -14.756 -10.299 1.00 15.45 674 ASP A N 1
ATOM 1955 C CA . ASP A 1 254 ? -20.537 -16.044 -10.496 1.00 16.16 674 ASP A CA 1
ATOM 1956 C C . ASP A 1 254 ? -21.369 -16.346 -9.254 1.00 14.66 674 ASP A C 1
ATOM 1957 O O . ASP A 1 254 ? -20.902 -16.096 -8.140 1.00 17.17 674 ASP A O 1
ATOM 1962 N N . VAL A 1 255 ? -22.585 -16.892 -9.450 1.00 16.13 675 VAL A N 1
ATOM 1963 C CA . VAL A 1 255 ? -23.479 -17.181 -8.307 1.00 16.27 675 VAL A CA 1
ATOM 1964 C C . VAL A 1 255 ? -23.548 -18.688 -7.983 1.00 16.79 675 VAL A C 1
ATOM 1965 O O . VAL A 1 255 ? -24.391 -19.126 -7.175 1.00 20.43 675 VAL A O 1
ATOM 1969 N N . THR A 1 256 ? -22.617 -19.445 -8.560 1.00 19.63 676 THR A N 1
ATOM 1970 C CA . THR A 1 256 ? -22.587 -20.894 -8.414 1.00 20.18 676 THR A CA 1
ATOM 1971 C C . THR A 1 256 ? -21.243 -21.388 -7.892 1.00 21.15 676 THR A C 1
ATOM 1972 O O . THR A 1 256 ? -20.898 -22.560 -8.059 1.00 25.52 676 THR A O 1
ATOM 1976 N N . GLY A 1 257 ? -20.502 -20.525 -7.204 1.00 17.63 677 GLY A N 1
ATOM 1977 C CA . GLY A 1 257 ? -19.293 -20.984 -6.496 1.00 20.23 677 GLY A CA 1
ATOM 1978 C C . GLY A 1 257 ? -18.048 -21.188 -7.346 1.00 19.89 677 GLY A C 1
ATOM 1979 O O . GLY A 1 257 ? -17.089 -21.813 -6.897 1.00 23.47 677 GLY A O 1
ATOM 1980 N N . LYS A 1 258 ? -18.043 -20.625 -8.563 1.00 17.92 678 LYS A N 1
ATOM 1981 C CA . LYS A 1 258 ? -16.974 -20.859 -9.525 1.00 19.67 678 LYS A CA 1
ATOM 1982 C C . LYS A 1 258 ? -16.208 -19.567 -9.829 1.00 16.41 678 LYS A C 1
ATOM 1983 O O . LYS A 1 258 ? -16.767 -18.472 -9.718 1.00 17.64 678 LYS A O 1
ATOM 1987 N N . ASP A 1 259 ? -14.957 -19.720 -10.293 1.00 17.88 679 ASP A N 1
ATOM 1988 C CA . ASP A 1 259 ? -14.171 -18.608 -10.836 1.00 16.11 679 ASP A CA 1
ATOM 1989 C C . ASP A 1 259 ? -15.001 -17.924 -11.933 1.00 15.61 679 ASP A C 1
ATOM 1990 O O . ASP A 1 259 ? -15.422 -18.577 -12.887 1.00 17.89 679 ASP A O 1
ATOM 1995 N N . PRO A 1 260 ? -15.230 -16.607 -11.815 1.00 15.08 680 PRO A N 1
ATOM 1996 C CA . PRO A 1 260 ? -16.127 -15.911 -12.752 1.00 15.84 680 PRO A CA 1
ATOM 1997 C C . PRO A 1 260 ? -15.454 -15.363 -14.010 1.00 14.49 680 PRO A C 1
ATOM 1998 O O . PRO A 1 260 ? -16.018 -14.493 -14.698 1.00 15.81 680 PRO A O 1
ATOM 2002 N N . GLN A 1 261 ? -14.276 -15.902 -14.338 1.00 14.35 681 GLN A N 1
ATOM 2003 C CA . GLN A 1 261 ? -13.502 -15.453 -15.484 1.00 14.97 681 GLN A CA 1
ATOM 2004 C C . GLN A 1 261 ? -14.331 -15.284 -16.745 1.00 16.04 681 GLN A C 1
ATOM 2005 O O . GLN A 1 261 ? -14.165 -14.287 -17.464 1.00 17.48 681 GLN A O 1
ATOM 2011 N N . ALA A 1 262 ? -15.186 -16.272 -17.013 1.00 18.10 682 ALA A N 1
ATOM 2012 C CA . ALA A 1 262 ? -15.913 -16.386 -18.293 1.00 17.62 682 ALA A CA 1
ATOM 2013 C C . ALA A 1 262 ? -17.377 -15.918 -18.139 1.00 17.85 682 ALA A C 1
ATOM 2014 O O . ALA A 1 262 ? -18.231 -16.211 -18.959 1.00 19.64 682 ALA A O 1
ATOM 2016 N N . ALA A 1 263 ? -17.669 -15.164 -17.082 1.00 17.30 683 ALA A N 1
ATOM 2017 C CA . ALA A 1 263 ? -19.007 -14.650 -16.901 1.00 16.43 683 ALA A CA 1
ATOM 2018 C C . ALA A 1 263 ? -19.508 -13.958 -18.168 1.00 16.37 683 ALA A C 1
ATOM 2019 O O . ALA A 1 263 ? -18.768 -13.212 -18.828 1.00 17.53 683 ALA A O 1
ATOM 2021 N N . THR A 1 264 ? -20.770 -14.188 -18.498 1.00 17.62 684 THR A N 1
ATOM 2022 C CA . THR A 1 264 ? -21.338 -13.560 -19.666 1.00 18.30 684 THR A CA 1
ATOM 2023 C C . THR A 1 264 ? -21.689 -12.098 -19.395 1.00 19.16 684 THR A C 1
ATOM 2024 O O . THR A 1 264 ? -21.549 -11.604 -18.236 1.00 17.38 684 THR A O 1
ATOM 2028 N N . SER A 1 265 ? -22.110 -11.383 -20.445 1.00 18.59 685 SER A N 1
ATOM 2029 C CA . SER A 1 265 ? -22.116 -9.913 -20.427 1.00 18.52 685 SER A CA 1
ATOM 2030 C C . SER A 1 265 ? -22.978 -9.301 -19.304 1.00 18.58 685 SER A C 1
ATOM 2031 O O . SER A 1 265 ? -22.648 -8.223 -18.763 1.00 22.73 685 SER A O 1
ATOM 2034 N N . GLY A 1 266 ? -24.052 -9.997 -18.927 1.00 18.02 686 GLY A N 1
ATOM 2035 C CA . GLY A 1 266 ? -24.949 -9.466 -17.885 1.00 18.74 686 GLY A CA 1
ATOM 2036 C C . GLY A 1 266 ? -24.422 -9.661 -16.463 1.00 17.61 686 GLY A C 1
ATOM 2037 O O . GLY A 1 266 ? -25.056 -9.203 -15.513 1.00 19.28 686 GLY A O 1
ATOM 2038 N N . ALA A 1 267 ? -23.296 -10.364 -16.301 1.00 16.44 687 ALA A N 1
ATOM 2039 C CA . ALA A 1 267 ? -22.684 -10.581 -14.978 1.00 16.27 687 ALA A CA 1
ATOM 2040 C C . ALA A 1 267 ? -21.333 -9.849 -14.876 1.00 15.03 687 ALA A C 1
ATOM 2041 O O . ALA A 1 267 ? -20.390 -10.348 -14.275 1.00 16.75 687 ALA A O 1
ATOM 2043 N N . ARG A 1 268 ? -21.281 -8.651 -15.481 1.00 15.07 688 ARG A N 1
ATOM 2044 C CA . ARG A 1 268 ? -20.095 -7.814 -15.548 1.00 14.93 688 ARG A CA 1
ATOM 2045 C C . ARG A 1 268 ? -20.465 -6.412 -15.175 1.00 14.72 688 ARG A C 1
ATOM 2046 O O . ARG A 1 268 ? -21.403 -5.830 -15.742 1.00 17.93 688 ARG A O 1
ATOM 2054 N N . VAL A 1 269 ? -19.682 -5.839 -14.270 1.00 13.74 689 VAL A N 1
ATOM 2055 C CA . VAL A 1 269 ? -19.959 -4.483 -13.736 1.00 14.01 689 VAL A CA 1
ATOM 2056 C C . VAL A 1 269 ? -18.657 -3.780 -13.433 1.00 12.67 689 VAL A C 1
ATOM 2057 O O . VAL A 1 269 ? -17.613 -4.449 -13.254 1.00 13.42 689 VAL A O 1
ATOM 2061 N N . SER A 1 270 ? -18.700 -2.455 -13.291 1.00 12.91 690 SER A N 1
ATOM 2062 C CA A SER A 1 270 ? -17.546 -1.720 -12.785 0.50 13.07 690 SER A CA 1
ATOM 2063 C CA B SER A 1 270 ? -17.546 -1.718 -12.765 0.50 13.40 690 SER A CA 1
ATOM 2064 C C . SER A 1 270 ? -18.024 -0.846 -11.632 1.00 12.47 690 SER A C 1
ATOM 2065 O O . SER A 1 270 ? -18.282 0.352 -11.769 1.00 13.63 690 SER A O 1
ATOM 2070 N N . PRO A 1 271 ? -18.154 -1.478 -10.446 1.00 11.94 691 PRO A N 1
ATOM 2071 C CA . PRO A 1 271 ? -18.878 -0.862 -9.319 1.00 12.74 691 PRO A CA 1
ATOM 2072 C C . PRO A 1 271 ? -18.018 -0.028 -8.369 1.00 11.16 691 PRO A C 1
ATOM 2073 O O . PRO A 1 271 ? -18.567 0.550 -7.404 1.00 13.29 691 PRO A O 1
ATOM 2077 N N . ILE A 1 272 ? -16.715 -0.001 -8.574 1.00 11.26 692 ILE A N 1
ATOM 2078 C CA . ILE A 1 272 ? -15.836 0.632 -7.567 1.00 10.75 692 ILE A CA 1
ATOM 2079 C C . ILE A 1 272 ? -14.658 1.347 -8.228 1.00 10.48 692 ILE A C 1
ATOM 2080 O O . ILE A 1 272 ? -14.016 0.811 -9.132 1.00 11.64 692 ILE A O 1
ATOM 2085 N N . PHE A 1 273 ? -14.375 2.532 -7.727 1.00 10.87 693 PHE A N 1
ATOM 2086 C CA . PHE A 1 273 ? -13.176 3.255 -8.085 1.00 10.87 693 PHE A CA 1
ATOM 2087 C C . PHE A 1 273 ? -12.170 3.209 -6.954 1.00 10.79 693 PHE A C 1
ATOM 2088 O O . PHE A 1 273 ? -12.586 3.338 -5.774 1.00 12.58 693 PHE A O 1
ATOM 2096 N N . ILE A 1 274 ? -10.905 2.968 -7.220 1.00 10.96 694 ILE A N 1
ATOM 2097 C CA . ILE A 1 274 ? -9.874 3.008 -6.196 1.00 9.77 694 ILE A CA 1
ATOM 2098 C C . ILE A 1 274 ? -9.102 4.321 -6.359 1.00 10.19 694 ILE A C 1
ATOM 2099 O O . ILE A 1 274 ? -8.591 4.631 -7.441 1.00 12.27 694 ILE A O 1
ATOM 2104 N N . TRP A 1 275 ? -9.039 5.141 -5.312 1.00 9.71 695 TRP A N 1
ATOM 2105 C CA . TRP A 1 275 ? -8.353 6.408 -5.352 1.00 9.78 695 TRP A CA 1
ATOM 2106 C C . TRP A 1 275 ? -7.144 6.342 -4.474 1.00 9.32 695 TRP A C 1
ATOM 2107 O O . TRP A 1 275 ? -7.299 6.247 -3.211 1.00 10.88 695 TRP A O 1
ATOM 2118 N N . PHE A 1 276 ? -5.944 6.324 -5.014 1.00 9.75 696 PHE A N 1
ATOM 2119 C CA . PHE A 1 276 ? -4.676 6.262 -4.296 1.00 9.82 696 PHE A CA 1
ATOM 2120 C C . PHE A 1 276 ? -4.202 7.654 -3.965 1.00 10.24 696 PHE A C 1
ATOM 2121 O O . PHE A 1 276 ? -4.096 8.526 -4.816 1.00 10.64 696 PHE A O 1
ATOM 2129 N N . ASP A 1 277 ? -3.882 7.882 -2.677 1.00 10.76 697 ASP A N 1
ATOM 2130 C CA . ASP A 1 277 ? -3.231 9.139 -2.244 1.00 11.22 697 ASP A CA 1
ATOM 2131 C C . ASP A 1 277 ? -2.552 8.873 -0.896 1.00 10.22 697 ASP A C 1
ATOM 2132 O O . ASP A 1 277 ? -3.193 8.363 0.042 1.00 11.72 697 ASP A O 1
ATOM 2137 N N . THR A 1 278 ? -1.262 9.164 -0.834 1.00 11.17 698 THR A N 1
ATOM 2138 C CA . THR A 1 278 ? -0.516 9.003 0.416 1.00 12.09 698 THR A CA 1
ATOM 2139 C C . THR A 1 278 ? -1.054 9.851 1.586 1.00 11.53 698 THR A C 1
ATOM 2140 O O . THR A 1 278 ? -0.693 9.574 2.737 1.00 14.21 698 THR A O 1
ATOM 2144 N N . LYS A 1 279 ? -1.892 10.845 1.303 1.00 12.65 699 LYS A N 1
ATOM 2145 C CA . LYS A 1 279 ? -2.457 11.673 2.362 1.00 13.67 699 LYS A CA 1
ATOM 2146 C C . LYS A 1 279 ? -3.635 10.989 3.051 1.00 14.18 699 LYS A C 1
ATOM 2147 O O . LYS A 1 279 ? -4.066 11.446 4.102 1.00 17.43 699 LYS A O 1
ATOM 2151 N N . PHE A 1 280 ? -4.144 9.895 2.501 1.00 14.30 700 PHE A N 1
ATOM 2152 C CA . PHE A 1 280 ? -5.320 9.225 3.077 1.00 15.45 700 PHE A CA 1
ATOM 2153 C C . PHE A 1 280 ? -4.951 8.386 4.295 1.00 18.17 700 PHE A C 1
ATOM 2154 O O . PHE A 1 280 ? -4.060 7.530 4.230 1.00 20.13 700 PHE A O 1
ATOM 2162 N N . LEU A 1 281 ? -5.690 8.612 5.356 1.00 22.61 701 LEU A N 1
ATOM 2163 C CA . LEU A 1 281 ? -5.608 7.801 6.567 1.00 24.24 701 LEU A CA 1
ATOM 2164 C C . LEU A 1 281 ? -7.002 7.213 6.732 1.00 27.08 701 LEU A C 1
ATOM 2165 O O . LEU A 1 281 ? -7.991 7.904 6.485 1.00 32.71 701 LEU A O 1
ATOM 2170 N N . GLU A 1 282 ? -7.100 5.938 7.101 1.00 24.29 702 GLU A N 1
ATOM 2171 C CA . GLU A 1 282 ? -8.418 5.311 7.264 1.00 23.43 702 GLU A CA 1
ATOM 2172 C C . GLU A 1 282 ? -9.264 5.921 8.393 1.00 21.26 702 GLU A C 1
ATOM 2173 O O . GLU A 1 282 ? -8.782 6.229 9.491 1.00 29.16 702 GLU A O 1
ATOM 2179 N N . HIS A 1 283 ? -10.565 6.016 8.143 1.00 21.13 703 HIS A N 1
ATOM 2180 C CA . HIS A 1 283 ? -11.574 6.375 9.131 1.00 19.26 703 HIS A CA 1
ATOM 2181 C C . HIS A 1 283 ? -12.261 5.100 9.525 1.00 19.53 703 HIS A C 1
ATOM 2182 O O . HIS A 1 283 ? -13.110 4.600 8.799 1.00 24.11 703 HIS A O 1
ATOM 2189 N N . HIS A 1 284 ? -11.897 4.545 10.689 1.00 18.28 704 HIS A N 1
ATOM 2190 C CA . HIS A 1 284 ? -12.344 3.205 11.068 1.00 18.34 704 HIS A CA 1
ATOM 2191 C C . HIS A 1 284 ? -13.662 3.192 11.830 1.00 18.35 704 HIS A C 1
ATOM 2192 O O . HIS A 1 284 ? -14.208 2.119 12.105 1.00 19.99 704 HIS A O 1
ATOM 2199 N N . HIS A 1 285 ? -14.183 4.362 12.208 1.00 17.29 705 HIS A N 1
ATOM 2200 C CA . HIS A 1 285 ? -15.468 4.416 12.939 1.00 18.43 705 HIS A CA 1
ATOM 2201 C C . HIS A 1 285 ? -15.440 3.538 14.169 1.00 18.06 705 HIS A C 1
ATOM 2202 O O . HIS A 1 285 ? -16.403 2.825 14.457 1.00 20.44 705 HIS A O 1
ATOM 2209 N N . HIS A 1 286 ? -14.321 3.583 14.900 1.00 16.56 706 HIS A N 1
ATOM 2210 C CA . HIS A 1 286 ? -14.151 2.799 16.135 1.00 19.09 706 HIS A CA 1
ATOM 2211 C C . HIS A 1 286 ? -14.255 1.312 15.888 1.00 21.39 706 HIS A C 1
ATOM 2212 O O . HIS A 1 286 ? -14.463 0.561 16.816 1.00 26.09 706 HIS A O 1
ATOM 2219 N N . HIS A 1 287 ? -14.075 0.863 14.652 1.00 20.40 707 HIS A N 1
ATOM 2220 C CA . HIS A 1 287 ? -14.182 -0.567 14.291 1.00 21.33 707 HIS A CA 1
ATOM 2221 C C . HIS A 1 287 ? -15.558 -1.090 14.581 1.00 28.20 707 HIS A C 1
ATOM 2222 O O . HIS A 1 287 ? -15.713 -2.273 14.851 1.00 36.52 707 HIS A O 1
ATOM 2229 N N . HIS A 1 288 ? -16.552 -0.323 14.530 1.00 32.00 708 HIS A N 1
#

Sequence (286 aa):
ANPNYFTYFRYGNNLGLTPIENYADQFRIEAGGKLNSVKPVVPTTATDAKDGLSSSLKWEVELKHNPNNTKATINESTGQITITGLKQGQCGMMVMVTATAGEGKTAVSVKQPVFFHFSMISDSNVQLEYTPFVFQVNPARGGESIAPSSLGAGIDKSSTFRLDYRRDFFYYNIAGPDSHISGALAQKVDNFLSEMWNSYDATAGTSRKPMSYFENTTNLSKALGYIDQTDFKVHINPNLWRNKDGYANGAMIGQITYDVTGKDPQAATSGARVSSPIFIWFDTKFLEHHHHH

Organism: Bacteroides thetaiotaomicron (strain ATCC 29148 / DSM 2079 / JCM 5827 / CCUG 10774 / NCTC 10582 / VPI-5482 / E50) (NCBI:txid226186)

B-factor: mean 19.33, std 7.88, range [9.32, 69.72]

InterPro domains:
  IPR013783 Immunoglobulin-like fold [G3DSA:2.60.40.10] (359-448)
  IPR032529 Surface glycan binding protein BT4661-like [PF16319] (7-726)

Radius of gyration: 19.03 Å; Cα contacts (8 Å, |Δi|>4): 729; chains: 1; bounding box: 44×58×44 Å

Solvent-accessible surface area: 12935 Å² total